Protein AF-A0A2R7T0J1-F1 (afdb_monomer_lite)

Structure (mmCIF, N/CA/C/O backbone):
data_AF-A0A2R7T0J1-F1
#
_entry.id   AF-A0A2R7T0J1-F1
#
loop_
_atom_site.group_PDB
_atom_site.id
_atom_site.type_symbol
_atom_site.label_atom_id
_atom_site.label_alt_id
_atom_site.label_comp_id
_atom_site.label_asym_id
_atom_site.label_entity_id
_atom_site.label_seq_id
_atom_site.pdbx_PDB_ins_code
_atom_site.Cartn_x
_atom_site.Cartn_y
_atom_site.Cartn_z
_atom_site.occupancy
_atom_site.B_iso_or_equiv
_atom_site.auth_seq_id
_atom_site.auth_comp_id
_atom_site.auth_asym_id
_atom_site.auth_atom_id
_atom_site.pdbx_PDB_model_num
ATOM 1 N N . ASP A 1 1 ? 5.917 23.700 -10.037 1.00 41.91 1 ASP A N 1
ATOM 2 C CA . ASP A 1 1 ? 5.251 24.302 -11.204 1.00 41.91 1 ASP A CA 1
ATOM 3 C C . ASP A 1 1 ? 4.513 23.196 -11.962 1.00 41.91 1 ASP A C 1
ATOM 5 O O . ASP A 1 1 ? 5.148 22.335 -12.558 1.00 41.91 1 ASP A O 1
ATOM 9 N N . SER A 1 2 ? 3.185 23.121 -11.829 1.00 48.19 2 SER A N 1
ATOM 10 C CA . SER A 1 2 ? 2.330 22.038 -12.366 1.00 48.19 2 SER A CA 1
ATOM 11 C C . SER A 1 2 ? 2.125 22.112 -13.886 1.00 48.19 2 SER A C 1
ATOM 13 O O . SER A 1 2 ? 1.519 21.227 -14.486 1.00 48.19 2 SER A O 1
ATOM 15 N N . ARG A 1 3 ? 2.680 23.145 -14.532 1.00 41.53 3 ARG A N 1
ATOM 16 C CA . ARG A 1 3 ? 2.575 23.419 -15.972 1.00 41.53 3 ARG A CA 1
ATOM 17 C C . ARG A 1 3 ? 3.203 22.358 -16.883 1.00 41.53 3 ARG A C 1
ATOM 19 O O . ARG A 1 3 ? 2.923 22.356 -18.080 1.00 41.53 3 ARG A O 1
ATOM 26 N N . ALA A 1 4 ? 4.015 21.450 -16.343 1.00 45.50 4 ALA A N 1
ATOM 27 C CA . ALA A 1 4 ? 4.614 20.351 -17.101 1.00 45.50 4 ALA A CA 1
ATOM 28 C C . ALA A 1 4 ? 3.790 19.049 -17.070 1.00 45.50 4 ALA A C 1
ATOM 30 O O . ALA A 1 4 ? 4.021 18.162 -17.893 1.00 45.50 4 ALA A O 1
ATOM 31 N N . GLN A 1 5 ? 2.817 18.913 -16.162 1.00 50.97 5 GLN A N 1
ATOM 32 C CA . GLN A 1 5 ? 2.069 17.667 -16.001 1.00 50.97 5 GLN A CA 1
ATOM 33 C C . GLN A 1 5 ? 0.814 17.684 -16.881 1.00 50.97 5 GLN A C 1
ATOM 35 O O . GLN A 1 5 ? -0.257 18.139 -16.487 1.00 50.97 5 GLN A O 1
ATOM 40 N N . ARG A 1 6 ? 0.954 17.210 -18.123 1.00 60.41 6 ARG A N 1
ATOM 41 C CA . ARG A 1 6 ? -0.164 17.077 -19.067 1.00 60.41 6 ARG A CA 1
ATOM 42 C C . ARG A 1 6 ? -0.947 15.802 -18.770 1.00 60.41 6 ARG A C 1
ATOM 44 O O . ARG A 1 6 ? -0.658 14.748 -19.327 1.00 60.41 6 ARG A O 1
ATOM 51 N N . VAL A 1 7 ? -1.941 15.898 -17.894 1.00 60.00 7 VAL A N 1
ATOM 52 C CA . VAL A 1 7 ? -2.928 14.828 -17.706 1.00 60.00 7 VAL A CA 1
ATOM 53 C C . VAL A 1 7 ? -3.998 14.973 -18.789 1.00 60.00 7 VAL A C 1
ATOM 55 O O . VAL A 1 7 ? -4.503 16.070 -19.027 1.00 60.00 7 VAL A O 1
ATOM 58 N N . SER A 1 8 ? -4.314 13.888 -19.497 1.00 64.31 8 SER A N 1
ATOM 59 C CA . SER A 1 8 ? -5.374 13.915 -20.508 1.00 64.31 8 SER A CA 1
ATOM 60 C C . SER A 1 8 ? -6.734 14.144 -19.834 1.00 64.31 8 SER A C 1
ATOM 62 O O . SER A 1 8 ? -7.020 13.465 -18.851 1.00 64.31 8 SER A O 1
ATOM 64 N N . PRO A 1 9 ? -7.607 15.026 -20.358 1.00 75.56 9 PRO A N 1
ATOM 65 C CA . PRO A 1 9 ? -8.954 15.229 -19.816 1.00 75.56 9 PRO A CA 1
ATOM 66 C C . PRO A 1 9 ? -9.911 14.067 -20.134 1.00 75.56 9 PRO A C 1
ATOM 68 O O . PRO A 1 9 ? -11.070 14.090 -19.731 1.00 75.56 9 PRO A O 1
ATOM 71 N N . ARG A 1 10 ? -9.463 13.067 -20.907 1.00 79.38 10 ARG A N 1
ATOM 72 C CA . ARG A 1 10 ? -10.266 11.897 -21.275 1.00 79.38 10 ARG A CA 1
ATOM 73 C C . ARG A 1 10 ? -10.015 10.750 -20.295 1.00 79.38 10 ARG A C 1
ATOM 75 O O . ARG A 1 10 ? -8.858 10.533 -19.929 1.00 79.38 10 ARG A O 1
ATOM 82 N N . PRO A 1 11 ? -11.052 9.970 -19.938 1.00 79.31 11 PRO A N 1
ATOM 83 C CA . PRO A 1 11 ? -10.858 8.768 -19.141 1.00 79.31 11 PRO A CA 1
ATOM 84 C C . PRO A 1 11 ? -9.888 7.803 -19.850 1.00 79.31 11 PRO A C 1
ATOM 86 O O . PRO A 1 11 ? -9.873 7.740 -21.087 1.00 79.31 11 PRO A O 1
ATOM 89 N N . PRO A 1 12 ? -9.066 7.051 -19.098 1.00 82.12 12 PRO A N 1
ATOM 90 C CA . PRO A 1 12 ? -8.101 6.128 -19.675 1.00 82.12 12 PRO A CA 1
ATOM 91 C C . PRO A 1 12 ? -8.812 5.019 -20.459 1.00 82.12 12 PRO A C 1
ATOM 93 O O . PRO A 1 12 ? -9.773 4.406 -19.987 1.00 82.12 12 PRO A O 1
ATOM 96 N N . SER A 1 13 ? -8.317 4.737 -21.665 1.00 88.69 13 SER A N 1
ATOM 97 C CA . SER A 1 13 ? -8.812 3.618 -22.467 1.00 88.69 13 SER A CA 1
ATOM 98 C C . SER A 1 13 ? -8.558 2.281 -21.761 1.00 88.69 13 SER A C 1
ATOM 100 O O . SER A 1 13 ? -7.712 2.176 -20.872 1.00 88.69 13 SER A O 1
ATOM 102 N N . GLU A 1 14 ? -9.265 1.226 -22.163 1.00 87.19 14 GLU A N 1
ATOM 103 C CA . GLU A 1 14 ? -9.025 -0.129 -21.648 1.00 87.19 14 GLU A CA 1
ATOM 104 C C . GLU A 1 14 ? -7.562 -0.558 -21.824 1.00 87.19 14 GLU A C 1
ATOM 106 O O . GLU A 1 14 ? -6.926 -0.991 -20.869 1.00 87.19 14 GLU A O 1
ATOM 111 N N . ARG A 1 15 ? -6.980 -0.320 -23.007 1.00 81.75 15 ARG A N 1
ATOM 112 C CA . ARG A 1 15 ? -5.562 -0.611 -23.268 1.00 81.75 15 ARG A CA 1
ATOM 113 C C . ARG A 1 15 ? -4.621 0.160 -22.343 1.00 81.75 15 ARG A C 1
ATOM 115 O O . ARG A 1 15 ? -3.625 -0.402 -21.904 1.00 81.75 15 ARG A O 1
ATOM 122 N N . ALA A 1 16 ? -4.934 1.419 -22.030 1.00 80.81 16 ALA A N 1
ATOM 123 C CA . ALA A 1 16 ? -4.140 2.205 -21.089 1.00 80.81 16 ALA A CA 1
ATOM 124 C C . ALA A 1 16 ? -4.229 1.642 -19.661 1.00 80.81 16 ALA A C 1
ATOM 126 O O . ALA A 1 16 ? -3.214 1.568 -18.977 1.00 80.81 16 ALA A O 1
ATOM 127 N N . ARG A 1 17 ? -5.415 1.187 -19.235 1.00 82.06 17 ARG A N 1
ATOM 128 C CA . ARG A 1 17 ? -5.605 0.529 -17.932 1.00 82.06 17 ARG A CA 1
ATOM 129 C C . ARG A 1 17 ? -4.861 -0.802 -17.846 1.00 82.06 17 ARG A C 1
ATOM 131 O O . ARG A 1 17 ? -4.182 -1.040 -16.856 1.00 82.06 17 ARG A O 1
ATOM 138 N N . VAL A 1 18 ? -4.921 -1.627 -18.893 1.00 76.62 18 VAL A N 1
ATOM 139 C CA . VAL A 1 18 ? -4.172 -2.894 -18.965 1.00 76.62 18 VAL A CA 1
ATOM 140 C C . VAL A 1 18 ? -2.665 -2.644 -18.932 1.00 76.62 18 VAL A C 1
ATOM 142 O O . VAL A 1 18 ? -1.959 -3.319 -18.191 1.00 76.62 18 VAL A O 1
ATOM 145 N N . ALA A 1 19 ? -2.166 -1.652 -19.674 1.00 77.38 19 ALA A N 1
ATOM 146 C CA . ALA A 1 19 ? -0.749 -1.292 -19.650 1.00 77.38 19 ALA A CA 1
ATOM 147 C C . ALA A 1 19 ? -0.302 -0.803 -18.261 1.00 77.38 19 ALA A C 1
ATOM 149 O O . ALA A 1 19 ? 0.723 -1.256 -17.759 1.00 77.38 19 ALA A O 1
ATOM 150 N N . ALA A 1 20 ? -1.094 0.062 -17.619 1.00 78.75 20 ALA A N 1
ATOM 151 C CA . ALA A 1 20 ? -0.815 0.535 -16.265 1.00 78.75 20 ALA A CA 1
ATOM 152 C C . ALA A 1 20 ? -0.824 -0.610 -15.239 1.00 78.75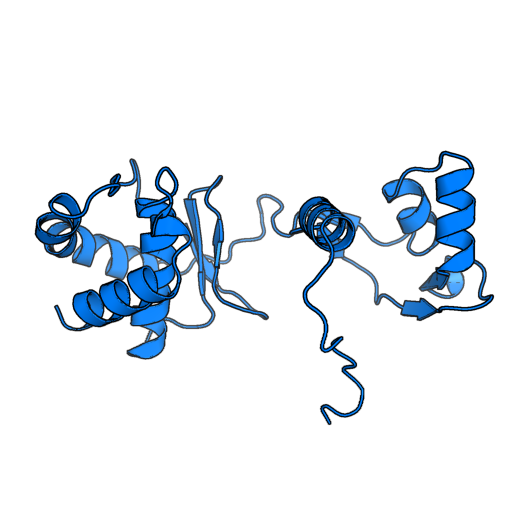 20 ALA A C 1
ATOM 154 O O . ALA A 1 20 ? 0.047 -0.654 -14.378 1.00 78.75 20 ALA A O 1
ATOM 155 N N . ALA A 1 21 ? -1.766 -1.553 -15.359 1.00 72.44 21 ALA A N 1
ATOM 156 C CA . ALA A 1 21 ? -1.830 -2.741 -14.512 1.00 72.44 21 ALA A CA 1
ATOM 157 C C . ALA A 1 21 ? -0.640 -3.689 -14.741 1.00 72.44 21 ALA A C 1
ATOM 159 O O . ALA A 1 21 ? -0.109 -4.241 -13.783 1.00 72.44 21 ALA A O 1
ATOM 160 N N . PHE A 1 22 ? -0.196 -3.855 -15.991 1.00 77.25 22 PHE A N 1
ATOM 161 C CA . PHE A 1 22 ? 0.943 -4.706 -16.347 1.00 77.25 22 PHE A CA 1
ATOM 162 C C . PHE A 1 22 ? 2.255 -4.221 -15.715 1.00 77.25 22 PHE A C 1
ATOM 164 O O . PHE A 1 22 ? 3.032 -5.033 -15.221 1.00 77.25 22 PHE A O 1
ATOM 171 N N . THR A 1 23 ? 2.485 -2.906 -15.690 1.00 75.94 23 THR A N 1
ATOM 172 C CA . THR A 1 23 ? 3.683 -2.302 -15.083 1.00 75.94 23 THR A CA 1
ATOM 173 C C . THR A 1 23 ? 3.471 -1.860 -13.634 1.00 75.94 23 THR A C 1
ATOM 175 O O . THR A 1 23 ? 4.324 -1.173 -13.067 1.00 75.94 23 THR A O 1
ATOM 178 N N . ALA A 1 24 ? 2.319 -2.176 -13.037 1.00 74.12 24 ALA A N 1
ATOM 179 C CA . ALA A 1 24 ? 2.001 -1.749 -11.684 1.00 74.12 24 ALA A CA 1
ATOM 180 C C . ALA A 1 24 ? 3.015 -2.336 -10.698 1.00 74.12 24 ALA A C 1
ATOM 182 O O . ALA A 1 24 ? 3.268 -3.541 -10.672 1.00 74.12 24 ALA A O 1
ATOM 183 N N . GLY A 1 25 ? 3.609 -1.464 -9.885 1.00 70.00 25 GLY A N 1
ATOM 184 C CA . GLY A 1 25 ? 4.600 -1.872 -8.898 1.00 70.00 25 GLY A CA 1
ATOM 185 C C . GLY A 1 25 ? 5.918 -2.346 -9.505 1.00 70.00 25 GLY A C 1
ATOM 186 O O . GLY A 1 25 ? 6.619 -3.101 -8.850 1.00 70.00 25 GLY A O 1
ATOM 187 N N . TRP A 1 26 ? 6.280 -1.952 -10.725 1.00 83.12 26 TRP A N 1
ATOM 188 C CA . TRP A 1 26 ? 7.641 -2.136 -11.235 1.00 83.12 26 TRP A CA 1
ATOM 189 C C . TRP A 1 26 ? 8.500 -0.918 -10.900 1.00 83.12 26 TRP A C 1
ATOM 191 O O . TRP A 1 26 ? 8.062 0.222 -11.049 1.00 83.12 26 TRP A O 1
ATOM 201 N N . VAL A 1 27 ? 9.734 -1.153 -10.458 1.00 80.88 27 VAL A N 1
ATOM 202 C CA . VAL A 1 27 ? 10.706 -0.109 -10.125 1.00 80.88 27 VAL A CA 1
ATOM 203 C C . VAL A 1 27 ? 12.031 -0.423 -10.781 1.00 80.88 27 VAL A C 1
ATOM 205 O O . VAL A 1 27 ? 12.597 -1.495 -10.585 1.00 80.88 27 VAL A O 1
ATOM 208 N N . LEU A 1 28 ? 12.561 0.556 -11.502 1.00 82.38 28 LEU A N 1
ATOM 209 C CA . LEU A 1 28 ? 13.927 0.515 -11.990 1.00 82.38 28 LEU A CA 1
ATOM 210 C C . LEU A 1 28 ? 14.841 1.201 -10.960 1.00 82.38 28 LEU A C 1
ATOM 212 O O . LEU A 1 28 ? 14.677 2.389 -10.685 1.00 82.38 28 LEU A O 1
ATOM 216 N N . ARG A 1 29 ? 15.759 0.449 -10.342 1.00 81.62 29 ARG A N 1
ATOM 217 C CA . ARG A 1 29 ? 16.662 0.925 -9.274 1.00 81.62 29 ARG A CA 1
ATOM 218 C C . ARG A 1 29 ? 18.098 1.060 -9.767 1.00 81.62 29 ARG A C 1
ATOM 220 O O . ARG A 1 29 ? 18.507 0.335 -10.664 1.00 81.62 29 ARG A O 1
ATOM 227 N N . GLY A 1 30 ? 18.879 1.923 -9.116 1.00 73.62 30 GLY A N 1
ATOM 228 C CA . GLY A 1 30 ? 20.336 2.000 -9.300 1.00 73.62 30 GLY A CA 1
ATOM 229 C C . GLY A 1 30 ? 20.817 2.976 -10.375 1.00 73.62 30 GLY A C 1
ATOM 230 O O . GLY A 1 30 ? 22.021 3.145 -10.534 1.00 73.62 30 GLY A O 1
ATOM 231 N N . THR A 1 31 ? 19.915 3.653 -11.093 1.00 77.31 31 THR A N 1
ATOM 232 C CA . THR A 1 31 ? 20.305 4.641 -12.106 1.00 77.31 31 THR A CA 1
ATOM 233 C C . THR A 1 31 ? 19.235 5.726 -12.289 1.00 77.31 31 THR A C 1
ATOM 235 O O . THR A 1 31 ? 18.043 5.419 -12.177 1.00 77.31 31 THR A O 1
ATOM 238 N N . PRO A 1 32 ? 19.607 6.992 -12.550 1.00 78.94 32 PRO A N 1
ATOM 239 C CA . PRO A 1 32 ? 18.648 8.015 -12.946 1.00 78.94 32 PRO A CA 1
ATOM 240 C C . PRO A 1 32 ? 18.059 7.691 -14.324 1.00 78.94 32 PRO A C 1
ATOM 242 O O . PRO A 1 32 ? 18.775 7.460 -15.294 1.00 78.94 32 PRO A O 1
ATOM 245 N N . VAL A 1 33 ? 16.730 7.700 -14.423 1.00 81.19 33 VAL A N 1
ATOM 246 C CA . VAL A 1 33 ? 16.032 7.370 -15.670 1.00 81.19 33 VAL A CA 1
ATOM 247 C C . VAL A 1 33 ? 15.763 8.614 -16.505 1.00 81.19 33 VAL A C 1
ATOM 249 O O . VAL A 1 33 ? 15.253 9.620 -16.009 1.00 81.19 33 VAL A O 1
ATOM 252 N N . ARG A 1 34 ? 16.061 8.539 -17.804 1.00 82.50 34 ARG A N 1
ATOM 253 C CA . ARG A 1 34 ? 15.702 9.569 -18.785 1.00 82.50 34 ARG A CA 1
ATOM 254 C C . ARG A 1 34 ? 14.941 8.928 -19.936 1.00 82.50 34 ARG A C 1
ATOM 256 O O . ARG A 1 34 ? 15.259 7.819 -20.354 1.00 82.50 34 ARG A O 1
ATOM 263 N N . TYR A 1 35 ? 13.950 9.637 -20.465 1.00 81.81 35 TYR A N 1
ATOM 264 C CA . TYR A 1 35 ? 13.163 9.191 -21.614 1.00 81.81 35 TYR A CA 1
ATOM 265 C C . TYR A 1 35 ? 13.110 10.282 -22.687 1.00 81.81 35 TYR A C 1
ATOM 267 O O . TYR A 1 35 ? 13.095 11.472 -22.368 1.00 81.81 35 TYR A O 1
ATOM 275 N N . ALA A 1 36 ? 13.069 9.878 -23.956 1.00 81.12 36 ALA A N 1
ATOM 276 C CA . ALA A 1 36 ? 12.909 10.778 -25.096 1.00 81.12 36 ALA A CA 1
ATOM 277 C C . ALA A 1 36 ? 11.907 10.214 -26.115 1.00 81.12 36 ALA A C 1
ATOM 279 O O . ALA A 1 36 ? 11.815 9.004 -26.326 1.00 81.12 36 ALA A O 1
ATOM 280 N N . LEU A 1 37 ? 11.135 11.109 -26.742 1.00 71.31 37 LEU A N 1
ATOM 281 C CA . LEU A 1 37 ? 10.136 10.753 -27.757 1.00 71.31 37 LEU A CA 1
ATOM 282 C C . LEU A 1 37 ? 10.769 10.432 -29.124 1.00 71.31 37 LEU A C 1
ATOM 284 O O . LEU A 1 37 ? 10.277 9.563 -29.837 1.00 71.31 37 LEU A O 1
ATOM 288 N N . GLU A 1 38 ? 11.826 11.154 -29.492 1.00 66.56 38 GLU A N 1
ATOM 289 C CA . GLU A 1 38 ? 12.516 11.102 -30.789 1.00 66.56 38 GLU A CA 1
ATOM 290 C C . GLU A 1 38 ? 13.982 10.678 -30.603 1.00 66.56 38 GLU A C 1
ATOM 292 O O . GLU A 1 38 ? 14.507 10.811 -29.497 1.00 66.56 38 GLU A O 1
ATOM 297 N N . ARG A 1 39 ? 14.609 10.220 -31.704 1.00 51.41 39 ARG A N 1
ATOM 298 C CA . ARG A 1 39 ? 15.974 9.670 -31.838 1.00 51.41 39 ARG A CA 1
ATOM 299 C C . ARG A 1 39 ? 16.986 10.217 -30.825 1.00 51.41 39 ARG A C 1
ATOM 301 O O . ARG A 1 39 ? 17.749 11.138 -31.099 1.00 51.41 39 ARG A O 1
ATOM 308 N N . GLY A 1 40 ? 17.039 9.570 -29.677 1.00 54.53 40 GLY A N 1
ATOM 309 C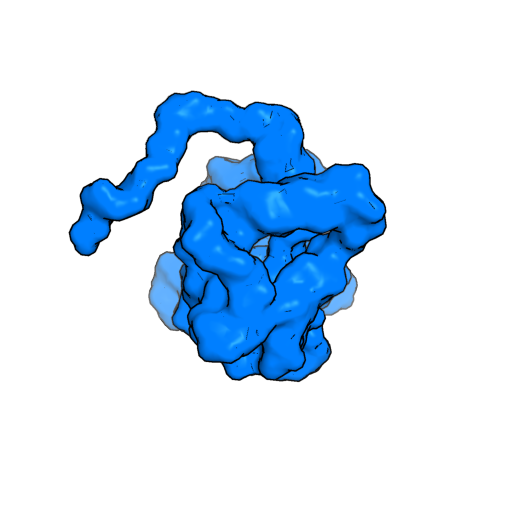 CA . GLY A 1 40 ? 18.294 9.152 -29.093 1.00 54.53 40 GLY A CA 1
ATOM 310 C C . GLY A 1 40 ? 18.190 7.644 -29.084 1.00 54.53 40 GLY A C 1
ATOM 311 O O . GLY A 1 40 ? 17.225 7.119 -28.529 1.00 54.53 40 GLY A O 1
ATOM 312 N N . GLU A 1 41 ? 19.110 6.957 -29.754 1.00 56.44 41 GLU A N 1
ATOM 313 C CA . GLU A 1 41 ? 19.243 5.506 -29.628 1.00 56.44 41 GLU A CA 1
ATOM 314 C C . GLU A 1 41 ? 19.123 5.133 -28.145 1.00 56.44 41 GLU A C 1
ATOM 316 O O . GLU A 1 41 ? 19.543 5.920 -27.289 1.00 56.44 41 GLU A O 1
ATOM 321 N N . ALA A 1 42 ? 18.525 3.978 -27.828 1.00 57.28 42 ALA A N 1
ATOM 322 C CA . ALA A 1 42 ? 18.630 3.436 -26.480 1.00 57.28 42 ALA A CA 1
ATOM 323 C C . ALA A 1 42 ? 20.126 3.295 -26.179 1.00 57.28 42 ALA A C 1
ATOM 325 O O . ALA A 1 42 ? 20.786 2.370 -26.645 1.00 57.28 42 ALA A O 1
ATOM 326 N N . ASN A 1 43 ? 20.669 4.301 -25.508 1.00 62.69 43 ASN A N 1
ATOM 327 C CA . ASN A 1 43 ? 22.092 4.490 -25.365 1.00 62.69 43 ASN A CA 1
ATOM 328 C C . ASN A 1 43 ? 22.388 4.252 -23.895 1.00 62.69 43 ASN A C 1
ATOM 330 O O . ASN A 1 43 ? 22.076 5.083 -23.038 1.00 62.69 43 ASN A O 1
ATOM 334 N N . ALA A 1 44 ? 22.986 3.093 -23.645 1.00 60.91 44 ALA A N 1
ATOM 335 C CA . ALA A 1 44 ? 23.501 2.685 -22.352 1.00 60.91 44 ALA A CA 1
ATOM 336 C C . ALA A 1 44 ? 24.388 3.764 -21.703 1.00 60.91 44 ALA A C 1
ATOM 338 O O . ALA A 1 44 ? 24.299 3.980 -20.496 1.00 60.91 44 ALA A O 1
ATOM 339 N N . GLU A 1 45 ? 25.203 4.476 -22.488 1.00 66.94 45 GLU A N 1
ATOM 340 C CA . GLU A 1 45 ? 26.072 5.561 -22.017 1.00 66.94 45 GLU A CA 1
ATOM 341 C C . GLU A 1 45 ? 25.277 6.822 -21.653 1.00 66.94 45 GLU A C 1
ATOM 343 O O . GLU A 1 45 ? 25.605 7.511 -20.690 1.00 66.94 45 GLU A O 1
ATOM 348 N N . ALA A 1 46 ? 24.198 7.116 -22.386 1.00 69.81 46 ALA A N 1
ATOM 349 C CA . ALA A 1 46 ? 23.351 8.285 -22.137 1.00 69.81 46 ALA A CA 1
ATOM 350 C C . ALA A 1 46 ? 22.247 8.044 -21.090 1.00 69.81 46 ALA A C 1
ATOM 352 O O . ALA A 1 46 ? 21.524 8.996 -20.756 1.00 69.81 46 ALA A O 1
ATOM 353 N N . GLN A 1 47 ? 22.101 6.797 -20.616 1.00 76.38 47 GLN A N 1
ATOM 354 C CA . GLN A 1 47 ? 21.033 6.328 -19.724 1.00 76.38 47 GLN A CA 1
ATOM 355 C C . GLN A 1 47 ? 19.665 6.836 -20.198 1.00 76.38 47 GLN A C 1
ATOM 357 O O . GLN A 1 47 ? 18.948 7.540 -19.482 1.00 76.38 47 GLN A O 1
ATOM 362 N N . LEU A 1 48 ? 19.352 6.569 -21.469 1.00 82.88 48 LEU A N 1
ATOM 363 C CA . LEU A 1 48 ? 18.205 7.145 -22.164 1.00 82.88 48 LEU A CA 1
ATOM 364 C C . LEU A 1 48 ? 17.350 6.057 -22.814 1.00 82.88 48 LEU A C 1
ATOM 366 O O . LEU A 1 48 ? 17.835 5.281 -23.634 1.00 82.88 48 LEU A O 1
ATOM 370 N N . LEU A 1 49 ? 16.054 6.059 -22.499 1.00 87.19 49 LEU A N 1
ATOM 371 C CA . LEU A 1 49 ? 15.054 5.223 -23.155 1.00 87.19 49 LEU A CA 1
ATOM 372 C C . LEU A 1 49 ? 14.374 5.991 -24.302 1.00 87.19 49 LEU A C 1
ATOM 374 O O . LEU A 1 49 ? 13.588 6.913 -24.062 1.00 87.19 49 LEU A O 1
ATOM 378 N N . GLY A 1 50 ? 14.656 5.599 -25.545 1.00 87.62 50 GLY A N 1
ATOM 379 C CA . GLY A 1 50 ? 13.985 6.117 -26.743 1.00 87.62 50 GLY A CA 1
ATOM 380 C C . GLY A 1 50 ? 12.646 5.419 -26.997 1.00 87.62 50 GLY A C 1
ATOM 381 O O . GLY A 1 50 ? 12.586 4.190 -27.097 1.00 87.62 50 GLY A O 1
ATOM 382 N N . TRP A 1 51 ? 11.546 6.174 -27.087 1.00 84.56 51 TRP A N 1
ATOM 383 C CA . TRP A 1 51 ? 10.200 5.605 -27.255 1.00 84.56 51 TRP A CA 1
ATOM 384 C C . TRP A 1 51 ? 10.017 4.878 -28.595 1.00 84.56 51 TRP A C 1
ATOM 386 O O . TRP A 1 51 ? 9.517 3.752 -28.622 1.00 84.56 51 TRP A O 1
ATOM 396 N N . ARG A 1 52 ? 10.409 5.496 -29.718 1.00 86.81 52 ARG A N 1
ATOM 397 C CA . ARG A 1 52 ? 10.193 4.922 -31.063 1.00 86.81 52 ARG A CA 1
ATOM 398 C C . ARG A 1 52 ? 11.009 3.644 -31.256 1.00 86.81 52 ARG A C 1
ATOM 400 O O . ARG A 1 52 ? 10.496 2.675 -31.814 1.00 86.81 52 ARG A O 1
ATOM 407 N N . GLU A 1 53 ? 12.231 3.630 -30.743 1.00 84.69 53 GLU A N 1
ATOM 408 C CA . GLU A 1 53 ? 13.145 2.493 -30.736 1.00 84.69 53 GLU A CA 1
ATOM 409 C C . GLU A 1 53 ? 12.583 1.355 -29.881 1.00 84.69 53 GLU A C 1
ATOM 411 O O . GLU A 1 53 ? 12.521 0.219 -30.340 1.00 84.69 53 GLU A O 1
ATOM 416 N N . SER A 1 54 ? 12.077 1.668 -28.686 1.00 87.75 54 SER A N 1
ATOM 417 C CA . SER A 1 54 ? 11.451 0.693 -27.783 1.00 87.75 54 SER A CA 1
ATOM 418 C C . SER A 1 54 ? 10.215 0.036 -28.417 1.00 87.75 54 SER A C 1
ATOM 420 O O . SER A 1 54 ? 10.021 -1.177 -28.318 1.00 87.75 54 SER A O 1
ATOM 422 N N . VAL A 1 55 ? 9.396 0.812 -29.141 1.00 89.06 55 VAL A N 1
ATOM 423 C CA . VAL A 1 55 ? 8.258 0.286 -29.916 1.00 89.06 55 VAL A CA 1
ATOM 424 C C . VAL A 1 55 ? 8.732 -0.596 -31.076 1.00 89.06 55 VAL A C 1
ATOM 426 O O . VAL A 1 55 ? 8.133 -1.643 -31.324 1.00 89.06 55 VAL A O 1
ATOM 429 N N . ALA A 1 56 ? 9.790 -0.205 -31.791 1.00 89.44 56 ALA A N 1
ATOM 430 C CA . ALA A 1 56 ? 10.356 -1.005 -32.878 1.00 89.44 56 ALA A CA 1
ATOM 431 C C . ALA A 1 56 ? 10.943 -2.335 -32.368 1.00 89.44 56 ALA A C 1
ATOM 433 O O . ALA A 1 56 ? 10.635 -3.387 -32.923 1.00 89.44 56 ALA A O 1
ATOM 434 N N . ALA A 1 57 ? 11.704 -2.297 -31.274 1.00 87.81 57 ALA A N 1
ATOM 435 C CA . ALA A 1 57 ? 12.255 -3.459 -30.585 1.00 87.81 57 ALA A CA 1
ATOM 436 C C . ALA A 1 57 ? 11.159 -4.429 -30.121 1.00 87.81 57 ALA A C 1
ATOM 438 O O . ALA A 1 57 ? 11.236 -5.631 -30.379 1.00 87.81 57 ALA A O 1
ATOM 439 N N . SER A 1 58 ? 10.091 -3.906 -29.511 1.00 89.12 58 SER A N 1
ATOM 440 C CA . SER A 1 58 ? 8.944 -4.717 -29.093 1.00 89.12 58 SER A CA 1
ATOM 441 C C . SER A 1 58 ? 8.219 -5.355 -30.284 1.00 89.12 58 SER A C 1
ATOM 443 O O . SER A 1 58 ? 7.889 -6.539 -30.239 1.00 89.12 58 SER A O 1
ATOM 445 N N . ARG A 1 59 ? 8.043 -4.626 -31.398 1.00 91.81 59 ARG A N 1
ATOM 446 C CA . ARG A 1 59 ? 7.492 -5.184 -32.650 1.00 91.81 59 ARG A CA 1
ATOM 447 C C . ARG A 1 59 ? 8.382 -6.260 -33.271 1.00 91.81 59 ARG A C 1
ATOM 449 O O . ARG A 1 59 ? 7.863 -7.154 -33.929 1.00 91.81 59 ARG A O 1
ATOM 456 N N . ALA A 1 60 ? 9.692 -6.182 -33.052 1.00 92.75 60 ALA A N 1
ATOM 457 C CA . ALA A 1 60 ? 10.655 -7.210 -33.437 1.00 92.75 60 ALA A CA 1
ATOM 458 C C . ALA A 1 60 ? 10.708 -8.397 -32.449 1.00 92.75 60 ALA A C 1
ATOM 460 O O . ALA A 1 60 ? 11.510 -9.308 -32.636 1.00 92.75 60 ALA A O 1
ATOM 461 N N . GLY A 1 61 ? 9.863 -8.407 -31.410 1.00 91.50 61 GLY A N 1
ATOM 462 C CA . GLY A 1 61 ? 9.732 -9.509 -30.454 1.00 91.50 61 GLY A CA 1
ATOM 463 C C . GLY A 1 61 ? 10.571 -9.372 -29.182 1.00 91.50 61 GLY A C 1
ATOM 464 O O . GLY A 1 61 ? 10.597 -10.302 -28.378 1.00 91.50 61 GLY A O 1
ATOM 465 N N . GLN A 1 62 ? 11.249 -8.242 -28.958 1.00 90.25 62 GLN A N 1
ATOM 466 C CA . GLN A 1 62 ? 11.979 -8.032 -27.708 1.00 90.25 62 GLN A CA 1
ATOM 467 C C . GLN A 1 62 ? 11.018 -7.780 -26.538 1.00 90.25 62 GLN A C 1
ATOM 469 O O . GLN A 1 62 ? 10.096 -6.967 -26.623 1.00 90.25 62 GLN A O 1
ATOM 474 N N . GLY A 1 63 ? 11.262 -8.470 -25.422 1.00 86.44 63 GLY A N 1
ATOM 475 C CA . GLY A 1 63 ? 10.554 -8.239 -24.165 1.00 86.44 63 GLY A CA 1
ATOM 476 C C . GLY A 1 63 ? 10.972 -6.932 -23.484 1.00 86.44 63 GLY A C 1
ATOM 477 O O . GLY A 1 63 ? 12.073 -6.422 -23.703 1.00 86.44 63 GLY A O 1
ATOM 478 N N . VAL A 1 64 ? 10.105 -6.414 -22.611 1.00 85.38 64 VAL A N 1
ATOM 479 C CA . VAL A 1 64 ? 10.308 -5.154 -21.870 1.00 85.38 64 VAL A CA 1
ATOM 480 C C . VAL A 1 64 ? 11.617 -5.131 -21.070 1.00 85.38 64 VAL A C 1
ATOM 482 O O . VAL A 1 64 ? 12.323 -4.126 -21.090 1.00 85.38 64 VAL A O 1
ATOM 485 N N . ASP A 1 65 ? 12.014 -6.250 -20.462 1.00 84.56 65 ASP A N 1
ATOM 486 C CA . ASP A 1 65 ? 13.254 -6.340 -19.680 1.00 84.56 65 ASP A CA 1
ATOM 487 C C . ASP A 1 65 ? 14.506 -6.168 -20.546 1.00 84.56 65 ASP A C 1
ATOM 489 O O . ASP A 1 65 ? 15.495 -5.583 -20.111 1.00 84.56 65 ASP A O 1
ATOM 493 N N . ALA A 1 66 ? 14.478 -6.684 -21.780 1.00 86.75 66 ALA A N 1
ATOM 494 C CA . ALA A 1 66 ? 15.593 -6.563 -22.715 1.00 86.75 66 ALA A CA 1
ATOM 495 C C . ALA A 1 66 ? 15.756 -5.112 -23.182 1.00 86.75 66 ALA A C 1
ATOM 497 O O . ALA A 1 66 ? 16.873 -4.594 -23.199 1.00 86.75 66 ALA A O 1
ATOM 498 N N . VAL A 1 67 ? 14.635 -4.448 -23.474 1.00 88.75 67 VAL A N 1
ATOM 499 C CA . VAL A 1 67 ? 14.597 -3.029 -23.851 1.00 88.75 67 VAL A CA 1
ATOM 500 C C . VAL A 1 67 ? 15.114 -2.147 -22.708 1.00 88.75 67 VAL A C 1
ATOM 502 O O . VAL A 1 67 ? 15.969 -1.289 -22.924 1.00 88.75 67 VAL A O 1
ATOM 505 N N . LEU A 1 68 ? 14.662 -2.390 -21.472 1.00 88.56 68 LEU A N 1
ATOM 506 C CA . LEU A 1 68 ? 15.124 -1.638 -20.302 1.00 88.56 68 LEU A CA 1
ATOM 507 C C . LEU A 1 68 ? 16.612 -1.870 -20.014 1.00 88.56 68 LEU A C 1
ATOM 509 O O . LEU A 1 68 ? 17.320 -0.916 -19.705 1.00 88.56 68 LEU A O 1
ATOM 513 N N . ARG A 1 69 ? 17.110 -3.103 -20.163 1.00 86.50 69 ARG A N 1
ATOM 514 C CA . ARG A 1 69 ? 18.527 -3.430 -19.934 1.00 86.50 69 ARG A CA 1
ATOM 515 C C . ARG A 1 69 ? 19.462 -2.795 -20.966 1.00 86.50 69 ARG A C 1
ATOM 517 O O . ARG A 1 69 ? 20.593 -2.476 -20.622 1.00 86.50 69 ARG A O 1
ATOM 524 N N . GLN A 1 70 ? 19.004 -2.586 -22.202 1.00 85.19 70 GLN A N 1
ATOM 525 C CA . GLN A 1 70 ? 19.775 -1.846 -23.208 1.00 85.19 70 GLN A CA 1
ATOM 526 C C . GLN A 1 70 ? 19.912 -0.362 -22.855 1.00 85.19 70 GLN A C 1
ATOM 528 O O . GLN A 1 70 ? 21.001 0.193 -22.967 1.00 85.19 70 GLN A O 1
ATOM 533 N N . ALA A 1 71 ? 18.830 0.276 -22.403 1.00 87.25 71 ALA A N 1
ATOM 534 C CA . ALA A 1 71 ? 18.853 1.688 -22.021 1.00 87.25 71 ALA A CA 1
ATOM 535 C C . ALA A 1 71 ? 19.547 1.933 -20.668 1.00 87.25 71 ALA A C 1
ATOM 537 O O . ALA A 1 71 ? 20.154 2.983 -20.462 1.00 87.25 71 ALA A O 1
ATOM 538 N N . PHE A 1 72 ? 19.458 0.970 -19.748 1.00 88.25 72 PHE A N 1
ATOM 539 C CA . PHE A 1 72 ? 19.873 1.108 -18.353 1.00 88.25 72 PHE A CA 1
ATOM 540 C C . PHE A 1 72 ? 20.606 -0.152 -17.853 1.00 88.25 72 PHE A C 1
ATOM 542 O O . PHE A 1 72 ? 20.093 -0.868 -16.990 1.00 88.25 72 PHE A O 1
ATOM 549 N N . PRO A 1 73 ? 21.814 -0.461 -18.357 1.00 85.44 73 PRO A N 1
ATOM 550 C CA . PRO A 1 73 ? 22.498 -1.723 -18.048 1.00 85.44 73 PRO A CA 1
ATOM 551 C C . PRO A 1 73 ? 22.906 -1.867 -16.576 1.00 85.44 73 PRO A C 1
ATOM 553 O O . PRO A 1 73 ? 23.005 -2.984 -16.078 1.00 85.44 73 PRO A O 1
ATOM 556 N N . ALA A 1 74 ? 23.127 -0.749 -15.876 1.00 83.69 74 ALA A N 1
ATOM 557 C CA . ALA A 1 74 ? 23.447 -0.727 -14.448 1.00 83.69 74 ALA A CA 1
ATOM 558 C C . ALA A 1 74 ? 22.204 -0.785 -13.542 1.00 83.69 74 ALA A C 1
ATOM 560 O O . ALA A 1 74 ? 22.338 -0.776 -12.319 1.00 83.69 74 ALA A O 1
ATOM 561 N N . ALA A 1 75 ? 21.001 -0.793 -14.121 1.00 84.19 75 ALA A N 1
ATOM 562 C CA . ALA A 1 75 ? 19.773 -0.746 -13.356 1.00 84.19 75 ALA A CA 1
ATOM 563 C C . ALA A 1 75 ? 19.175 -2.133 -13.126 1.00 84.19 75 ALA A C 1
ATOM 565 O O . ALA A 1 75 ? 19.217 -3.013 -13.987 1.00 84.19 75 ALA A O 1
ATOM 566 N N . THR A 1 76 ? 18.539 -2.295 -11.972 1.00 81.56 76 THR A N 1
ATOM 567 C CA . THR A 1 76 ? 17.798 -3.509 -11.635 1.00 81.56 76 THR A CA 1
ATOM 568 C C . THR A 1 76 ? 16.313 -3.228 -11.770 1.00 81.56 76 THR A C 1
ATOM 570 O O . THR A 1 76 ? 15.792 -2.334 -11.100 1.00 81.56 76 THR A O 1
ATOM 573 N N . LEU A 1 77 ? 15.623 -3.997 -12.615 1.00 78.88 77 LEU A N 1
ATOM 574 C CA . LEU A 1 77 ? 14.167 -4.034 -12.606 1.00 78.88 77 LEU A CA 1
ATOM 575 C C . LEU A 1 77 ? 13.726 -4.915 -11.440 1.00 78.88 77 LEU A C 1
ATOM 577 O O . LEU A 1 77 ? 13.928 -6.128 -11.446 1.00 78.88 77 LEU A O 1
ATOM 581 N N . ALA A 1 78 ? 13.163 -4.284 -10.425 1.00 72.06 78 ALA A N 1
ATOM 582 C CA . ALA A 1 78 ? 12.595 -4.945 -9.270 1.00 72.06 78 ALA A CA 1
ATOM 583 C C . ALA A 1 78 ? 11.083 -4.725 -9.262 1.00 72.06 78 ALA A C 1
ATOM 585 O O . ALA A 1 78 ? 10.570 -3.744 -9.804 1.00 72.06 78 ALA A O 1
ATOM 586 N N . GLY A 1 79 ? 10.360 -5.598 -8.568 1.00 63.19 79 GLY A N 1
ATOM 587 C CA . GLY A 1 79 ? 9.096 -5.155 -8.004 1.00 63.19 79 GLY A CA 1
ATOM 588 C C . GLY A 1 79 ? 9.369 -3.996 -7.039 1.00 63.19 79 GLY A C 1
ATOM 589 O O . GLY A 1 79 ? 10.426 -3.930 -6.411 1.00 63.19 79 GLY A O 1
ATOM 590 N N . TRP A 1 80 ? 8.395 -3.117 -6.854 1.00 54.06 80 TRP A N 1
ATOM 591 C CA . TRP A 1 80 ? 8.341 -2.096 -5.807 1.00 54.06 80 TRP A CA 1
ATOM 592 C C . TRP A 1 80 ? 8.621 -2.694 -4.417 1.00 54.06 80 TRP A C 1
ATOM 594 O O . TRP A 1 80 ? 8.968 -1.972 -3.494 1.00 54.06 80 TRP A O 1
ATOM 604 N N . GLN A 1 81 ? 8.546 -4.022 -4.292 1.00 53.91 81 GLN A N 1
ATOM 605 C CA . GLN A 1 81 ? 8.824 -4.773 -3.087 1.00 53.91 81 GLN A CA 1
ATOM 606 C C . GLN A 1 81 ? 9.582 -6.094 -3.373 1.00 53.91 81 GLN A C 1
ATOM 608 O O . GLN A 1 81 ? 8.970 -7.153 -3.568 1.00 53.91 81 GLN A O 1
ATOM 613 N N . SER A 1 82 ? 10.910 -6.045 -3.366 1.00 48.50 82 SER A N 1
ATOM 614 C CA . SER A 1 82 ? 11.765 -7.186 -3.001 1.00 48.50 82 SER A CA 1
ATOM 615 C C . SER A 1 82 ? 11.782 -7.352 -1.468 1.00 48.50 82 SER A C 1
ATOM 617 O O . SER A 1 82 ? 11.478 -6.404 -0.746 1.00 48.50 82 SER A O 1
ATOM 619 N N . ASP A 1 83 ? 12.085 -8.544 -0.943 1.00 49.69 83 ASP A N 1
ATOM 620 C CA . ASP A 1 83 ? 11.852 -8.925 0.469 1.00 49.69 83 ASP A CA 1
ATOM 621 C C . ASP A 1 83 ? 12.580 -8.084 1.548 1.00 49.69 83 ASP A C 1
ATOM 623 O O . ASP A 1 83 ? 12.316 -8.265 2.734 1.00 49.69 83 ASP A O 1
ATOM 627 N N . GLY A 1 84 ? 13.431 -7.123 1.167 1.00 53.00 84 GLY A N 1
ATOM 628 C CA . GLY A 1 84 ? 14.107 -6.184 2.075 1.00 53.00 84 GLY A CA 1
ATOM 629 C C . GLY A 1 84 ? 13.488 -4.782 2.190 1.00 53.00 84 GLY A C 1
ATOM 630 O O . GLY A 1 84 ? 14.067 -3.937 2.863 1.00 53.00 84 GLY A O 1
ATOM 631 N N . ASP A 1 85 ? 12.358 -4.494 1.536 1.00 67.31 85 ASP A N 1
ATOM 632 C CA . ASP A 1 85 ? 11.917 -3.101 1.334 1.00 67.31 85 ASP A CA 1
ATOM 633 C C . ASP A 1 85 ? 11.074 -2.490 2.468 1.00 67.31 85 ASP A C 1
ATOM 635 O O . ASP A 1 85 ? 10.869 -1.281 2.487 1.00 67.31 85 ASP A O 1
ATOM 639 N N . CYS A 1 86 ? 10.578 -3.278 3.421 1.00 79.50 86 CYS A N 1
ATOM 640 C CA . CYS A 1 86 ? 9.743 -2.745 4.498 1.00 79.50 86 CYS A CA 1
ATOM 641 C C . CYS A 1 86 ? 10.593 -2.269 5.681 1.00 79.50 86 CYS A C 1
ATOM 643 O O . CYS A 1 86 ? 11.048 -3.089 6.477 1.00 79.50 86 CYS A O 1
ATOM 645 N N . GLU A 1 87 ? 10.742 -0.955 5.847 1.00 88.00 87 GLU A N 1
ATOM 646 C CA . GLU A 1 87 ? 11.158 -0.378 7.129 1.00 88.00 87 GLU A CA 1
ATOM 647 C C . GLU A 1 87 ? 9.956 -0.417 8.093 1.00 88.00 87 GLU A C 1
ATOM 649 O O . GLU A 1 87 ? 8.966 0.282 7.855 1.00 88.00 87 GLU A O 1
ATOM 654 N N . PRO A 1 88 ? 9.969 -1.266 9.138 1.00 91.12 88 PRO A N 1
ATOM 655 C CA . PRO A 1 88 ? 8.778 -1.527 9.935 1.00 91.12 88 PRO A CA 1
ATOM 656 C C . PRO A 1 88 ? 8.419 -0.348 10.845 1.00 91.12 88 PRO A C 1
ATOM 658 O O . PRO A 1 88 ? 9.279 0.267 11.472 1.00 91.12 88 PRO A O 1
ATOM 661 N N . LEU A 1 89 ? 7.117 -0.108 11.001 1.00 94.81 89 LEU A N 1
ATOM 662 C CA . LEU A 1 89 ? 6.539 0.834 11.961 1.00 94.81 89 LEU A CA 1
ATOM 663 C C . LEU A 1 89 ? 5.859 0.063 13.110 1.00 94.81 89 LEU A C 1
ATOM 665 O O . LEU A 1 89 ? 4.631 -0.064 13.129 1.00 94.81 89 LEU A O 1
ATOM 669 N N . PRO A 1 90 ? 6.622 -0.473 14.085 1.00 92.94 90 PRO A N 1
ATOM 670 C CA . PRO A 1 90 ? 6.089 -1.387 15.099 1.00 92.94 90 PRO A CA 1
ATOM 671 C C . PRO A 1 90 ? 5.027 -0.744 15.995 1.00 92.94 90 PRO A C 1
ATOM 673 O O . PRO A 1 90 ? 4.041 -1.393 16.328 1.00 92.94 90 PRO A O 1
ATOM 676 N N . LEU A 1 91 ? 5.173 0.540 16.337 1.00 95.81 91 LEU A N 1
ATOM 677 C CA . LEU A 1 91 ? 4.180 1.249 17.151 1.00 95.81 91 LEU A CA 1
ATOM 678 C C . LEU A 1 91 ? 2.850 1.448 16.409 1.00 95.81 91 LEU A C 1
ATOM 680 O O . LEU A 1 91 ? 1.795 1.353 17.026 1.00 95.81 91 LEU A O 1
ATOM 684 N N . ALA A 1 92 ? 2.887 1.658 15.089 1.00 96.25 92 ALA A N 1
ATOM 685 C CA . ALA A 1 92 ? 1.679 1.736 14.269 1.00 96.25 92 ALA A CA 1
ATOM 686 C C . ALA A 1 92 ? 0.979 0.370 14.186 1.00 96.25 92 ALA A C 1
ATOM 688 O O . ALA A 1 92 ? -0.239 0.285 14.332 1.00 96.25 92 ALA A O 1
ATOM 689 N N . ALA A 1 93 ? 1.757 -0.704 14.002 1.00 95.75 93 ALA A N 1
ATOM 690 C CA . ALA A 1 93 ? 1.246 -2.073 13.982 1.00 95.75 93 ALA A CA 1
ATOM 691 C C . ALA A 1 93 ? 0.616 -2.472 15.326 1.00 95.75 93 ALA A C 1
ATOM 693 O O . ALA A 1 93 ? -0.472 -3.052 15.361 1.00 95.75 93 ALA A O 1
ATOM 694 N N . GLN A 1 94 ? 1.269 -2.119 16.435 1.00 95.69 94 GLN A N 1
ATOM 695 C CA . GLN A 1 94 ? 0.745 -2.352 17.777 1.00 95.69 94 GLN A CA 1
ATOM 696 C C . GLN A 1 94 ? -0.533 -1.547 18.018 1.00 95.69 94 GLN A C 1
ATOM 698 O O . GLN A 1 94 ? -1.544 -2.119 18.411 1.00 95.69 94 GLN A O 1
ATOM 703 N N . TRP A 1 95 ? -0.530 -0.255 17.680 1.00 95.44 95 TRP A N 1
ATOM 704 C CA . TRP A 1 95 ? -1.715 0.593 17.794 1.00 95.44 95 TRP A CA 1
ATOM 705 C C . TRP A 1 95 ? -2.906 0.044 16.999 1.00 95.44 95 TRP A C 1
ATOM 707 O O . TRP A 1 95 ? -4.026 0.033 17.509 1.00 95.44 95 TRP A O 1
ATOM 717 N N . LEU A 1 96 ? -2.673 -0.441 15.773 1.00 95.69 96 LEU A N 1
ATOM 718 C CA . LEU A 1 96 ? -3.703 -1.101 14.971 1.00 95.69 96 LEU A CA 1
ATOM 719 C C . LEU A 1 96 ? -4.237 -2.336 15.707 1.00 95.69 96 LEU A C 1
ATOM 721 O O . LEU A 1 96 ? -5.442 -2.448 15.921 1.00 95.69 96 LEU A O 1
ATOM 725 N N . THR A 1 97 ? -3.339 -3.222 16.139 1.00 95.31 97 THR A N 1
ATOM 726 C CA . THR A 1 97 ? -3.680 -4.477 16.830 1.00 95.31 97 THR A CA 1
ATOM 727 C C . THR A 1 97 ? -4.513 -4.229 18.089 1.00 95.31 97 THR A C 1
ATOM 729 O O . THR A 1 97 ? -5.525 -4.896 18.290 1.00 95.31 97 THR A O 1
ATOM 732 N N . ASP A 1 98 ? -4.161 -3.221 18.887 1.00 95.38 98 ASP A N 1
ATOM 733 C CA . ASP A 1 98 ? -4.888 -2.859 20.109 1.00 95.38 98 ASP A CA 1
ATOM 734 C C . ASP A 1 98 ? -6.317 -2.360 19.821 1.00 95.38 98 ASP A C 1
ATOM 736 O O . ASP A 1 98 ? -7.223 -2.496 20.649 1.00 95.38 98 ASP A O 1
ATOM 740 N N . ARG A 1 99 ? -6.548 -1.778 18.636 1.00 94.12 99 ARG A N 1
ATOM 741 C CA . ARG A 1 99 ? -7.854 -1.246 18.215 1.00 94.12 99 ARG A CA 1
ATOM 742 C C . ARG A 1 99 ? -8.758 -2.296 17.575 1.00 94.12 99 ARG A C 1
ATOM 744 O O . ARG A 1 99 ? -9.983 -2.201 17.728 1.00 94.12 99 ARG A O 1
ATOM 751 N N . LEU A 1 100 ? -8.184 -3.305 16.912 1.00 94.06 100 LEU A N 1
ATOM 752 C CA . LEU A 1 100 ? -8.927 -4.327 16.165 1.00 94.06 100 LEU A CA 1
ATOM 753 C C . LEU A 1 100 ? -10.073 -4.974 16.962 1.00 94.06 100 LEU A C 1
ATOM 755 O O . LEU A 1 100 ? -11.189 -4.971 16.441 1.00 94.06 100 LEU A O 1
ATOM 759 N N . PRO A 1 101 ? -9.909 -5.426 18.226 1.00 93.00 101 PRO A N 1
ATOM 760 C CA . PRO A 1 101 ? -11.001 -6.070 18.963 1.00 93.00 101 PRO A CA 1
ATOM 761 C C . PRO A 1 101 ? -12.248 -5.188 19.108 1.00 93.00 101 PRO A C 1
ATOM 763 O O . PRO A 1 101 ? -13.386 -5.670 19.108 1.00 93.00 101 PRO A O 1
ATOM 766 N N . ARG A 1 102 ? -12.059 -3.867 19.227 1.00 92.06 102 ARG A N 1
ATOM 767 C CA . ARG A 1 102 ? -13.175 -2.924 19.328 1.00 92.06 102 ARG A CA 1
ATOM 768 C C . ARG A 1 102 ? -13.865 -2.740 17.982 1.00 92.06 102 ARG A C 1
ATOM 770 O O . ARG A 1 102 ? -15.098 -2.733 17.952 1.00 92.06 102 ARG A O 1
ATOM 777 N N . TRP A 1 103 ? -13.090 -2.589 16.912 1.00 95.06 103 TRP A N 1
ATOM 778 C CA . TRP A 1 103 ? -13.606 -2.401 15.558 1.00 95.06 103 TRP A CA 1
ATOM 779 C C . TRP A 1 103 ? -14.277 -3.660 15.015 1.00 95.06 103 TRP A C 1
ATOM 781 O O . TRP A 1 103 ? -15.338 -3.551 14.410 1.00 95.06 103 TRP A O 1
ATOM 791 N N . GLU A 1 104 ? -13.750 -4.848 15.311 1.00 92.88 104 GLU A N 1
ATOM 792 C CA . GLU A 1 104 ? -14.303 -6.135 14.876 1.00 92.88 104 GLU A CA 1
ATOM 793 C C . GLU A 1 104 ? -15.783 -6.291 15.223 1.00 92.88 104 GLU A C 1
ATOM 795 O O . GLU A 1 104 ? -16.573 -6.735 14.394 1.00 92.88 104 GLU A O 1
ATOM 800 N N . ARG A 1 105 ? -16.204 -5.875 16.424 1.00 90.75 105 ARG A N 1
ATOM 801 C CA . ARG A 1 105 ? -17.620 -5.955 16.832 1.00 90.75 105 ARG A CA 1
ATOM 802 C C . ARG 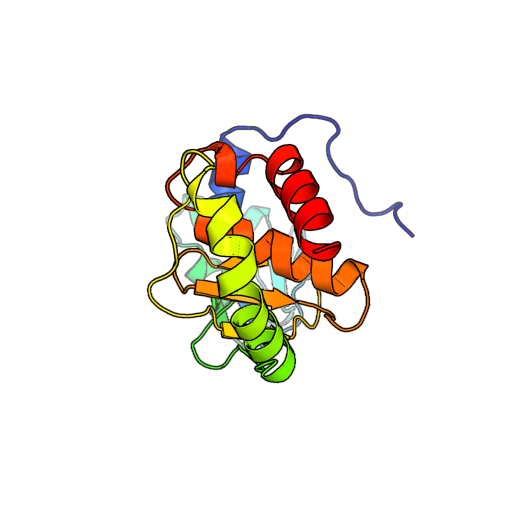A 1 105 ? -18.555 -5.182 15.902 1.00 90.75 105 ARG A C 1
ATOM 804 O O . ARG A 1 105 ? -19.721 -5.550 15.759 1.00 90.75 105 ARG A O 1
ATOM 811 N N . ARG A 1 106 ? -18.053 -4.100 15.309 1.00 92.81 106 ARG A N 1
ATOM 812 C CA . ARG A 1 106 ? -18.766 -3.285 14.329 1.00 92.81 106 ARG A CA 1
ATOM 813 C C . ARG A 1 106 ? -18.597 -3.855 12.923 1.00 92.81 106 ARG A C 1
ATOM 815 O O . ARG A 1 106 ? -19.596 -4.071 12.250 1.00 92.81 106 ARG A O 1
ATOM 822 N N . LEU A 1 107 ? -17.360 -4.129 12.515 1.00 95.19 107 LEU A N 1
ATOM 823 C CA . LEU A 1 107 ? -17.010 -4.594 11.174 1.00 95.19 107 LEU A CA 1
ATOM 824 C C . LEU A 1 107 ? -17.630 -5.949 10.829 1.00 95.19 107 LEU A C 1
ATOM 826 O O . LEU A 1 107 ? -18.067 -6.140 9.705 1.00 95.19 107 LEU A O 1
ATOM 830 N N . ARG A 1 108 ? -17.810 -6.848 11.803 1.00 95.56 108 ARG A N 1
ATOM 831 C CA . ARG A 1 108 ? -18.529 -8.121 11.608 1.00 95.56 108 ARG A CA 1
ATOM 832 C C . ARG A 1 108 ? -19.996 -7.959 11.189 1.00 95.56 108 ARG A C 1
ATOM 834 O O . ARG A 1 108 ? -20.615 -8.941 10.796 1.00 95.56 108 ARG A O 1
ATOM 841 N N . ARG A 1 109 ? -20.571 -6.757 11.303 1.00 93.38 109 ARG A N 1
ATOM 842 C CA . ARG A 1 109 ? -21.925 -6.441 10.815 1.00 93.38 109 ARG A CA 1
ATOM 843 C C . ARG A 1 109 ? -21.921 -5.920 9.377 1.00 93.38 109 ARG A C 1
ATOM 845 O O . ARG A 1 109 ? -22.987 -5.812 8.780 1.00 93.38 109 ARG A O 1
ATOM 852 N N . GLU A 1 110 ? -20.753 -5.586 8.837 1.00 94.56 110 GLU A N 1
ATOM 853 C CA . GLU A 1 110 ? -20.598 -5.118 7.467 1.00 94.56 110 GLU A CA 1
ATOM 854 C C . GLU A 1 110 ? -20.496 -6.304 6.507 1.00 94.56 110 GLU A C 1
ATOM 856 O O . GLU A 1 110 ? -19.712 -7.234 6.702 1.00 94.56 110 GLU A O 1
ATOM 861 N N . VAL A 1 111 ? -21.281 -6.263 5.430 1.00 93.50 111 VAL A N 1
ATOM 862 C CA . VAL A 1 111 ? -21.232 -7.287 4.381 1.00 93.50 111 VAL A CA 1
ATOM 863 C C . VAL A 1 111 ? -19.875 -7.245 3.684 1.00 93.50 111 VAL A C 1
ATOM 865 O O . VAL A 1 111 ? -19.439 -6.181 3.236 1.00 93.50 111 VAL A O 1
ATOM 868 N N . GLY A 1 112 ? -19.243 -8.414 3.567 1.00 92.81 112 GLY A N 1
ATOM 869 C CA . GLY A 1 112 ? -17.951 -8.579 2.904 1.00 92.81 112 GLY A CA 1
ATOM 870 C C . GLY A 1 112 ? -16.736 -8.358 3.801 1.00 92.81 112 GLY A C 1
ATOM 871 O O . GLY A 1 112 ? -15.624 -8.420 3.291 1.00 92.81 112 GLY A O 1
ATOM 872 N N . TYR A 1 113 ? -16.930 -8.098 5.098 1.00 96.31 113 TYR A N 1
ATOM 873 C CA . TYR A 1 113 ? -15.822 -8.035 6.044 1.00 96.31 113 TYR A CA 1
ATOM 874 C C . TYR A 1 113 ? -15.245 -9.431 6.294 1.00 96.31 113 TYR A C 1
ATOM 876 O O . TYR A 1 113 ? -15.959 -10.344 6.717 1.00 96.31 113 TYR A O 1
ATOM 884 N N . GLU A 1 114 ? -13.941 -9.562 6.094 1.00 94.06 114 GLU A N 1
ATOM 885 C CA . GLU A 1 114 ? -13.160 -10.762 6.350 1.00 94.06 114 GLU A CA 1
ATOM 886 C C . GLU A 1 114 ? -11.977 -10.391 7.264 1.00 94.06 114 GLU A C 1
ATOM 888 O O . GLU A 1 114 ? -11.108 -9.606 6.868 1.00 94.06 114 GLU A O 1
ATOM 893 N N . PRO A 1 115 ? -11.933 -10.888 8.515 1.00 91.81 115 PRO A N 1
ATOM 894 C CA . PRO A 1 115 ? -10.806 -10.619 9.396 1.00 91.81 115 PRO A CA 1
ATOM 895 C C . PRO A 1 115 ? -9.529 -11.241 8.821 1.00 91.81 115 PRO A C 1
ATOM 897 O O . PRO A 1 115 ? -9.555 -12.323 8.239 1.00 91.81 115 PRO A O 1
ATOM 900 N N . LEU A 1 116 ? -8.402 -10.556 9.001 1.00 91.31 116 LEU A N 1
ATOM 901 C CA . LEU A 1 116 ? -7.100 -11.077 8.593 1.00 91.31 116 LEU A CA 1
ATOM 902 C C . LEU A 1 116 ? -6.636 -12.151 9.583 1.00 91.31 116 LEU A C 1
ATOM 904 O O . LEU A 1 116 ? -6.746 -11.953 10.792 1.00 91.31 116 LEU A O 1
ATOM 908 N N . ASP A 1 117 ? -6.052 -13.241 9.078 1.00 88.31 117 ASP A N 1
ATOM 909 C CA . ASP A 1 117 ? -5.510 -14.327 9.914 1.00 88.31 117 ASP A CA 1
ATOM 910 C C . ASP A 1 117 ? -4.375 -13.857 10.840 1.00 88.31 117 ASP A C 1
ATOM 912 O O . ASP A 1 117 ? -4.152 -14.417 11.913 1.00 88.31 117 ASP A O 1
ATOM 916 N N . ALA A 1 118 ? -3.653 -12.814 10.423 1.00 88.56 118 ALA A N 1
ATOM 917 C CA . ALA A 1 118 ? -2.617 -12.151 11.199 1.00 88.56 118 ALA A CA 1
ATOM 918 C C . ALA A 1 118 ? -2.650 -10.632 10.948 1.00 88.56 118 ALA A C 1
ATOM 920 O O . ALA A 1 118 ? -3.042 -10.202 9.855 1.00 88.56 118 ALA A O 1
ATOM 921 N N . PRO A 1 119 ? -2.215 -9.805 11.920 1.00 88.56 119 PRO A N 1
ATOM 922 C CA . PRO A 1 119 ? -2.070 -8.369 11.712 1.00 88.56 119 PRO A CA 1
ATOM 923 C C . PRO A 1 119 ? -1.141 -8.063 10.527 1.00 88.56 119 PRO A C 1
ATOM 925 O O . PRO A 1 119 ? -0.122 -8.741 10.360 1.00 88.56 119 PRO A O 1
ATOM 928 N N . PRO A 1 120 ? -1.452 -7.042 9.710 1.00 93.75 120 PRO A N 1
ATOM 929 C CA . PRO A 1 120 ? -0.611 -6.689 8.582 1.00 93.75 120 PRO A CA 1
ATOM 930 C C . PRO A 1 120 ? 0.703 -6.061 9.049 1.00 93.75 120 PRO A C 1
ATOM 932 O O . PRO A 1 120 ? 0.762 -5.369 10.069 1.00 93.75 120 PRO A O 1
ATOM 935 N N . GLN A 1 121 ? 1.763 -6.247 8.265 1.00 93.44 121 GLN A N 1
ATOM 936 C CA . GLN A 1 121 ? 3.015 -5.530 8.495 1.00 93.44 121 GLN A CA 1
ATOM 937 C C . GLN A 1 121 ? 2.848 -4.068 8.059 1.00 93.44 121 GLN A C 1
ATOM 939 O O . GLN A 1 121 ? 2.445 -3.802 6.926 1.00 93.44 121 GLN A O 1
ATOM 944 N N . ILE A 1 122 ? 3.172 -3.123 8.943 1.00 96.19 122 ILE A N 1
ATOM 945 C CA . ILE A 1 122 ? 3.105 -1.687 8.643 1.00 96.19 122 ILE A CA 1
ATOM 946 C C . ILE A 1 122 ? 4.506 -1.180 8.304 1.00 96.19 122 ILE A C 1
ATOM 948 O O . ILE A 1 122 ? 5.433 -1.375 9.091 1.00 96.19 122 ILE A O 1
ATOM 952 N N . CYS A 1 123 ? 4.651 -0.534 7.150 1.00 93.56 123 CYS A N 1
ATOM 953 C CA . CYS A 1 123 ? 5.922 -0.108 6.571 1.00 93.56 123 CYS A CA 1
ATOM 954 C C . CYS A 1 123 ? 5.959 1.411 6.357 1.00 93.56 123 CYS A C 1
ATOM 956 O O . CYS A 1 123 ? 4.953 2.014 5.967 1.00 93.56 123 CYS A O 1
ATOM 958 N N . LEU A 1 124 ? 7.121 2.032 6.570 1.00 89.56 124 LEU A N 1
ATOM 959 C CA . LEU A 1 124 ? 7.341 3.445 6.270 1.00 89.56 124 LEU A CA 1
ATOM 960 C C . LEU A 1 124 ? 7.419 3.677 4.757 1.00 89.56 124 LEU A C 1
ATOM 962 O O . LEU A 1 124 ? 8.200 3.046 4.050 1.00 89.56 124 LEU A O 1
ATOM 966 N N . LEU A 1 125 ? 6.638 4.633 4.264 1.00 84.00 125 LEU A N 1
ATOM 967 C CA . LEU A 1 125 ? 6.615 5.072 2.877 1.00 84.00 125 LEU A CA 1
ATOM 968 C C . LEU A 1 125 ? 7.369 6.394 2.730 1.00 84.00 125 LEU A C 1
ATOM 970 O O . LEU A 1 125 ? 6.887 7.443 3.155 1.00 84.00 125 LEU A O 1
ATOM 974 N N . GLN A 1 126 ? 8.522 6.352 2.065 1.00 78.38 126 GLN A N 1
ATOM 975 C CA . GLN A 1 126 ? 9.362 7.537 1.850 1.00 78.38 126 GLN A CA 1
ATOM 976 C C . GLN A 1 126 ? 8.748 8.534 0.849 1.00 78.38 126 GLN A C 1
ATOM 978 O O . GLN A 1 126 ? 8.920 9.744 0.984 1.00 78.38 126 GLN A O 1
ATOM 983 N N . ALA A 1 127 ? 8.016 8.050 -0.162 1.00 71.38 127 ALA A N 1
ATOM 984 C CA . ALA A 1 127 ? 7.380 8.889 -1.176 1.00 71.38 127 ALA A CA 1
ATOM 985 C C . ALA A 1 127 ? 6.146 8.213 -1.793 1.00 71.38 127 ALA A C 1
ATOM 987 O O . ALA A 1 127 ? 6.068 6.989 -1.857 1.00 71.38 127 ALA A O 1
ATOM 988 N N . GLY A 1 128 ? 5.210 9.021 -2.299 1.00 75.25 128 GLY A N 1
ATOM 989 C CA . GLY A 1 128 ? 3.978 8.552 -2.939 1.00 75.25 128 GLY A CA 1
ATOM 990 C C . GLY A 1 128 ? 2.757 8.579 -2.018 1.00 75.25 128 GLY A C 1
ATOM 991 O O . GLY A 1 128 ? 2.701 9.343 -1.043 1.00 75.25 128 GLY A O 1
ATOM 992 N N . THR A 1 129 ? 1.753 7.779 -2.373 1.00 80.50 129 THR A N 1
ATOM 993 C CA . THR A 1 129 ? 0.498 7.646 -1.627 1.00 80.50 129 THR A CA 1
ATOM 994 C C . THR A 1 129 ? 0.518 6.392 -0.752 1.00 80.50 129 THR A C 1
ATOM 996 O O . THR A 1 129 ? 1.003 5.346 -1.204 1.00 80.50 129 THR A O 1
ATOM 999 N N . PRO A 1 130 ? 0.002 6.485 0.487 1.00 88.50 130 PRO A N 1
ATOM 1000 C CA . PRO A 1 130 ? -0.330 5.316 1.292 1.00 88.50 130 PRO A CA 1
ATOM 1001 C C . PRO A 1 130 ? -1.114 4.281 0.482 1.00 88.50 130 PRO A C 1
ATOM 1003 O O . PRO A 1 130 ? -1.839 4.654 -0.440 1.00 88.50 130 PRO A O 1
ATOM 1006 N N . HIS A 1 131 ? -0.855 3.002 0.747 1.00 91.56 131 HIS A N 1
ATOM 1007 C CA . HIS A 1 131 ? -1.525 1.900 0.058 1.00 91.56 131 HIS A CA 1
ATOM 1008 C C . HIS A 1 131 ? -1.387 0.580 0.827 1.00 91.56 131 HIS A C 1
ATOM 1010 O O . HIS A 1 131 ? -0.374 0.322 1.493 1.00 91.56 131 HIS A O 1
ATOM 1016 N N . ALA A 1 132 ? -2.374 -0.292 0.654 1.00 90.88 132 ALA A N 1
ATOM 1017 C CA . ALA A 1 132 ? -2.345 -1.684 1.068 1.00 90.88 132 ALA A CA 1
ATOM 1018 C C . ALA A 1 132 ? -1.855 -2.623 -0.051 1.00 90.88 132 ALA A C 1
ATOM 1020 O O . ALA A 1 132 ? -2.307 -2.570 -1.194 1.00 90.88 132 ALA A O 1
ATOM 1021 N N . ASP A 1 133 ? -0.969 -3.558 0.295 1.00 87.75 133 ASP A N 1
ATOM 1022 C CA . ASP A 1 133 ? -0.635 -4.716 -0.535 1.00 87.75 133 ASP A CA 1
ATOM 1023 C C . ASP A 1 133 ? -1.506 -5.908 -0.123 1.00 87.75 133 ASP A C 1
ATOM 1025 O O . ASP A 1 133 ? -1.231 -6.598 0.865 1.00 87.75 133 ASP A O 1
ATOM 1029 N N . LEU A 1 134 ? -2.554 -6.160 -0.910 1.00 84.56 134 LEU A N 1
ATOM 1030 C CA . LEU A 1 134 ? -3.540 -7.210 -0.640 1.00 84.56 134 LEU A CA 1
ATOM 1031 C C . LEU A 1 134 ? -2.955 -8.630 -0.666 1.00 84.56 134 LEU A C 1
ATOM 1033 O O . LEU A 1 134 ? -3.503 -9.526 -0.023 1.00 84.56 134 LEU A O 1
ATOM 1037 N N . ARG A 1 135 ? -1.868 -8.860 -1.419 1.00 82.31 135 ARG A N 1
ATOM 1038 C CA . ARG A 1 135 ? -1.269 -10.197 -1.574 1.00 82.31 135 ARG A CA 1
ATOM 1039 C C . ARG A 1 135 ? -0.367 -10.547 -0.402 1.00 82.31 135 ARG A C 1
ATOM 1041 O O . ARG A 1 135 ? -0.274 -11.715 -0.040 1.00 82.31 135 ARG A O 1
ATOM 1048 N N . ARG A 1 136 ? 0.321 -9.548 0.150 1.00 81.69 136 ARG A N 1
ATOM 1049 C CA . ARG A 1 136 ? 1.319 -9.730 1.213 1.00 81.69 136 ARG A CA 1
ATOM 1050 C C . ARG A 1 136 ? 0.835 -9.286 2.587 1.00 81.69 136 ARG A C 1
ATOM 1052 O O . ARG A 1 136 ? 1.596 -9.403 3.542 1.00 81.69 136 ARG A O 1
ATOM 1059 N N . SER A 1 137 ? -0.394 -8.776 2.684 1.00 89.50 137 SER A N 1
ATOM 1060 C CA . SER A 1 137 ? -0.960 -8.211 3.913 1.00 89.50 137 SER A CA 1
ATOM 1061 C C . SER A 1 137 ? -0.025 -7.164 4.526 1.00 89.50 137 SER A C 1
ATOM 1063 O O . SER A 1 137 ? 0.383 -7.266 5.683 1.00 89.50 137 SER A O 1
ATOM 1065 N N . ARG A 1 138 ? 0.357 -6.167 3.721 1.00 91.88 138 ARG A N 1
ATOM 1066 C CA . ARG A 1 138 ? 1.202 -5.045 4.158 1.00 91.88 138 ARG A CA 1
ATOM 1067 C C . ARG A 1 138 ? 0.497 -3.718 3.944 1.00 91.88 138 ARG A C 1
ATOM 1069 O O . ARG A 1 138 ? -0.273 -3.582 3.000 1.00 91.88 138 ARG A O 1
ATOM 1076 N N . ILE A 1 139 ? 0.802 -2.741 4.785 1.00 94.94 139 ILE A N 1
ATOM 1077 C CA . ILE A 1 139 ? 0.311 -1.366 4.662 1.00 94.94 139 ILE A CA 1
ATOM 1078 C C . ILE A 1 139 ? 1.509 -0.425 4.646 1.00 94.94 139 ILE A C 1
ATOM 1080 O O . ILE A 1 139 ? 2.387 -0.526 5.501 1.00 94.94 139 ILE A O 1
ATOM 1084 N N . TRP A 1 140 ? 1.524 0.515 3.708 1.00 92.12 140 TRP A N 1
ATOM 1085 C CA . TRP A 1 140 ? 2.554 1.543 3.593 1.00 92.12 140 TRP A CA 1
ATOM 1086 C C . TRP A 1 140 ? 2.009 2.904 4.010 1.00 92.12 140 TRP A C 1
ATOM 1088 O O . TRP A 1 140 ? 1.014 3.363 3.455 1.00 92.12 140 TRP A O 1
ATOM 1098 N N . LEU A 1 141 ? 2.675 3.573 4.954 1.00 92.25 141 LEU A N 1
ATOM 1099 C CA . LEU A 1 141 ? 2.261 4.875 5.490 1.00 92.25 141 LEU A CA 1
ATOM 1100 C C . LEU A 1 141 ? 3.412 5.867 5.515 1.00 92.25 141 LEU A C 1
ATOM 1102 O O . LEU A 1 141 ? 4.541 5.502 5.818 1.00 92.25 141 LEU A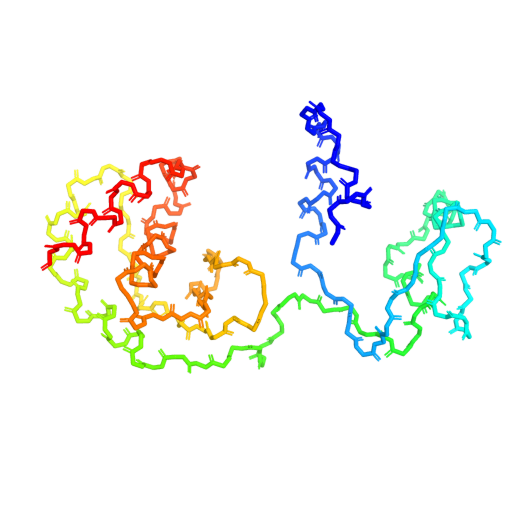 O 1
ATOM 1106 N N . ARG A 1 142 ? 3.115 7.151 5.303 1.00 87.31 142 ARG A N 1
ATOM 1107 C CA . ARG A 1 142 ? 4.102 8.226 5.514 1.00 87.31 142 ARG A CA 1
ATOM 1108 C C . ARG A 1 142 ? 4.252 8.587 6.990 1.00 87.31 142 ARG A C 1
ATOM 1110 O O . ARG A 1 142 ? 5.351 8.834 7.468 1.00 87.31 142 ARG A O 1
ATOM 1117 N N . GLU A 1 143 ? 3.131 8.645 7.701 1.00 88.12 143 GLU A N 1
ATOM 1118 C CA . GLU A 1 143 ? 3.047 8.971 9.123 1.00 88.12 143 GLU A CA 1
ATOM 1119 C C . GLU A 1 143 ? 1.760 8.370 9.710 1.00 88.12 143 GLU A C 1
ATOM 1121 O O . GLU A 1 143 ? 0.836 8.046 8.964 1.00 88.12 143 GLU A O 1
ATOM 1126 N N . TRP A 1 144 ? 1.703 8.195 11.031 1.00 92.19 144 TRP A N 1
ATOM 1127 C CA . TRP A 1 144 ? 0.538 7.628 11.730 1.00 92.19 144 TRP A CA 1
ATOM 1128 C C . TRP A 1 144 ? 0.223 8.332 13.063 1.00 92.19 144 TRP A C 1
ATOM 1130 O O . TRP A 1 144 ? -0.662 7.914 13.811 1.00 92.19 144 TRP A O 1
ATOM 1140 N N . HIS A 1 145 ? 0.966 9.383 13.409 1.00 91.44 145 HIS A N 1
ATOM 1141 C CA . HIS A 1 145 ? 0.841 10.024 14.718 1.00 91.44 145 HIS A CA 1
ATOM 1142 C C . HIS A 1 145 ? -0.341 10.991 14.748 1.00 91.44 145 HIS A C 1
ATOM 1144 O O . HIS A 1 145 ? -0.987 11.123 15.794 1.00 91.44 145 HIS A O 1
ATOM 1150 N N . SER A 1 146 ? -0.631 11.641 13.617 1.00 94.56 146 SER A N 1
ATOM 1151 C CA . SER A 1 146 ? -1.759 12.557 13.484 1.00 94.56 146 SER A CA 1
ATOM 1152 C C . SER A 1 146 ? -3.092 11.802 13.385 1.00 94.56 146 SER A C 1
ATOM 1154 O O . SER A 1 146 ? -3.134 10.595 13.134 1.00 94.56 146 SER A O 1
ATOM 1156 N N . ARG A 1 147 ? -4.216 12.509 13.565 1.00 95.00 147 ARG A N 1
ATOM 1157 C CA . ARG A 1 147 ? -5.540 11.921 13.307 1.00 95.00 147 ARG A CA 1
ATOM 1158 C C . ARG A 1 147 ? -5.671 11.486 11.844 1.00 95.00 147 ARG A C 1
ATOM 1160 O O . ARG A 1 147 ? -6.183 10.402 11.600 1.00 95.00 147 ARG A O 1
ATOM 1167 N N . GLU A 1 148 ? -5.187 12.288 10.898 1.00 95.19 148 GLU A N 1
ATOM 1168 C CA . GLU A 1 148 ? -5.238 11.966 9.464 1.00 95.19 148 GLU A CA 1
ATOM 1169 C C . GLU A 1 148 ? -4.398 10.729 9.129 1.00 95.19 148 GLU A C 1
ATOM 1171 O O . 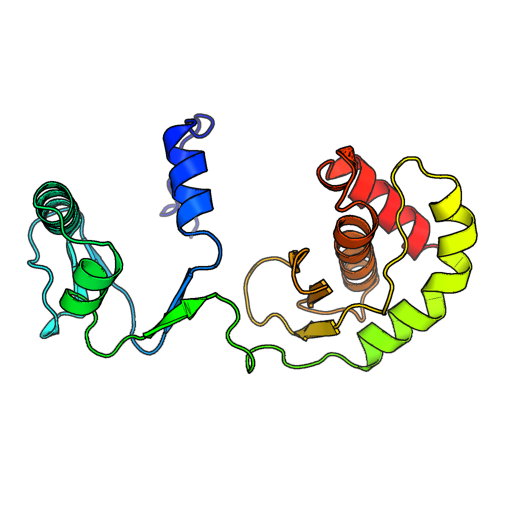GLU A 1 148 ? -4.865 9.842 8.416 1.00 95.19 148 GLU A O 1
ATOM 1176 N N . GLY A 1 149 ? -3.204 10.605 9.712 1.00 95.12 149 GLY A N 1
ATOM 1177 C CA . GLY A 1 149 ? -2.356 9.421 9.572 1.00 95.12 149 GLY A CA 1
ATOM 1178 C C . GLY A 1 149 ? -3.013 8.158 10.135 1.00 95.12 149 GLY A C 1
ATOM 1179 O O . GLY A 1 149 ? -2.934 7.091 9.529 1.00 95.12 149 GLY A O 1
ATOM 1180 N N . ARG A 1 150 ? -3.739 8.268 11.256 1.00 96.69 150 ARG A N 1
ATOM 1181 C CA . ARG A 1 150 ? -4.522 7.147 11.810 1.00 96.69 150 ARG A CA 1
ATOM 1182 C C . ARG A 1 150 ? -5.711 6.782 10.932 1.00 96.69 150 ARG A C 1
ATOM 1184 O O . ARG A 1 150 ? -5.940 5.598 10.723 1.00 96.69 150 ARG A O 1
ATOM 1191 N N . VAL A 1 151 ? -6.444 7.766 10.408 1.00 97.75 151 VAL A N 1
ATOM 1192 C CA . VAL A 1 151 ? -7.525 7.518 9.437 1.00 97.75 151 VAL A CA 1
ATOM 1193 C C . VAL A 1 151 ? -6.965 6.802 8.212 1.00 97.75 151 VAL A C 1
ATOM 1195 O O . VAL A 1 151 ? -7.522 5.790 7.813 1.00 97.75 151 VAL A O 1
ATOM 1198 N N . THR A 1 152 ? -5.821 7.249 7.694 1.00 97.62 152 THR A N 1
ATOM 1199 C CA . THR A 1 152 ? -5.122 6.602 6.575 1.00 97.62 152 THR A CA 1
ATOM 1200 C C . THR A 1 152 ? -4.770 5.145 6.900 1.00 97.62 152 THR A C 1
ATOM 1202 O O . THR A 1 152 ? -5.070 4.252 6.122 1.00 97.62 152 THR A O 1
ATOM 1205 N N . LEU A 1 153 ? -4.190 4.859 8.072 1.00 97.94 153 LEU A N 1
ATOM 1206 C CA . LEU A 1 153 ? -3.911 3.479 8.497 1.00 97.94 153 LEU A CA 1
ATOM 1207 C C . LEU A 1 153 ? -5.177 2.615 8.519 1.00 97.94 153 LEU A C 1
ATOM 1209 O O . LEU A 1 153 ? -5.164 1.477 8.055 1.00 97.94 153 LEU A O 1
ATOM 1213 N N . ILE A 1 154 ? -6.276 3.156 9.041 1.00 98.06 154 ILE A N 1
ATOM 1214 C CA . ILE A 1 154 ? -7.554 2.445 9.068 1.00 98.06 154 ILE A CA 1
ATOM 1215 C C . ILE A 1 154 ? -8.062 2.206 7.648 1.00 98.06 154 ILE A C 1
ATOM 1217 O O . ILE A 1 154 ? -8.475 1.094 7.343 1.00 98.06 154 ILE A O 1
ATOM 1221 N N . HIS A 1 155 ? -8.008 3.224 6.792 1.00 98.25 155 HIS A N 1
ATOM 1222 C CA . HIS A 1 155 ? -8.410 3.165 5.392 1.00 98.25 155 HIS A CA 1
ATOM 1223 C C . HIS A 1 155 ? -7.706 2.004 4.674 1.00 98.25 155 HIS A C 1
ATOM 1225 O O . HIS A 1 155 ? -8.360 1.101 4.153 1.00 98.25 155 HIS A O 1
ATOM 1231 N N . GLU A 1 156 ? -6.377 1.938 4.768 1.00 97.62 156 GLU A N 1
ATOM 1232 C CA . GLU A 1 156 ? -5.602 0.856 4.154 1.00 97.62 156 GLU A CA 1
ATOM 1233 C C . GLU A 1 156 ? -5.893 -0.519 4.771 1.00 97.62 156 GLU A C 1
ATOM 1235 O O . GLU A 1 156 ? -5.961 -1.531 4.070 1.00 97.62 156 GLU A O 1
ATOM 1240 N N . TYR A 1 157 ? -6.116 -0.585 6.085 1.00 97.62 157 TYR A N 1
ATOM 1241 C CA . TYR A 1 157 ? -6.547 -1.825 6.730 1.00 97.62 157 TYR A CA 1
ATOM 1242 C C . TYR A 1 157 ? -7.903 -2.306 6.195 1.00 97.62 157 TYR A C 1
ATOM 1244 O O . TYR A 1 157 ? -8.087 -3.506 5.986 1.00 97.62 157 TYR A O 1
ATOM 1252 N N . LEU A 1 158 ? -8.849 -1.401 5.943 1.00 97.50 158 LEU A N 1
ATOM 1253 C CA . LEU A 1 158 ? -10.163 -1.764 5.418 1.00 97.50 158 LEU A CA 1
ATOM 1254 C C . LEU A 1 158 ? -10.063 -2.324 3.993 1.00 97.50 158 LEU A C 1
ATOM 1256 O O . LEU A 1 158 ? -10.745 -3.303 3.698 1.00 97.50 158 LEU A O 1
ATOM 1260 N N . HIS A 1 159 ? -9.165 -1.821 3.141 1.00 96.31 159 HIS A N 1
ATOM 1261 C CA . HIS A 1 159 ? -8.903 -2.464 1.846 1.00 96.31 159 HIS A CA 1
ATOM 1262 C C . HIS A 1 159 ? -8.454 -3.924 1.996 1.00 96.31 159 HIS A C 1
ATOM 1264 O O . HIS A 1 159 ? -8.902 -4.787 1.239 1.00 96.31 159 HIS A O 1
ATOM 1270 N N . LEU A 1 160 ? -7.622 -4.230 2.999 1.00 96.12 160 LEU A N 1
ATOM 1271 C CA . LEU A 1 160 ? -7.241 -5.612 3.306 1.00 96.12 160 LEU A CA 1
ATOM 1272 C C . LEU A 1 160 ? -8.430 -6.431 3.821 1.00 96.12 160 LEU A C 1
ATOM 1274 O O . LEU A 1 160 ? -8.642 -7.555 3.369 1.00 96.12 160 LEU A O 1
ATOM 1278 N N . ALA A 1 161 ? -9.212 -5.871 4.743 1.00 96.25 161 ALA A N 1
ATOM 1279 C CA . ALA A 1 161 ? -10.325 -6.563 5.385 1.00 96.25 161 ALA A CA 1
ATOM 1280 C C . ALA A 1 161 ? -11.538 -6.791 4.464 1.00 96.25 161 ALA A C 1
ATOM 1282 O O . ALA A 1 161 ? -12.358 -7.662 4.729 1.00 96.25 161 ALA A O 1
ATOM 1283 N N . PHE A 1 162 ? -11.664 -6.026 3.380 1.00 95.56 162 PHE A N 1
ATOM 1284 C CA . PHE A 1 162 ? -12.710 -6.188 2.365 1.00 95.56 162 PHE A CA 1
ATOM 1285 C C . PHE A 1 162 ? -12.153 -6.696 1.024 1.00 95.56 162 PHE A C 1
ATOM 1287 O O . PHE A 1 162 ? -12.832 -6.600 0.003 1.00 95.56 162 PHE A O 1
ATOM 1294 N N . ARG A 1 163 ? -10.932 -7.257 0.997 1.00 91.88 163 ARG A N 1
ATOM 1295 C CA . ARG A 1 163 ? -10.207 -7.637 -0.237 1.00 91.88 163 ARG A CA 1
ATOM 1296 C C . ARG A 1 163 ? -10.959 -8.602 -1.164 1.00 91.88 163 ARG A C 1
ATOM 1298 O O . ARG A 1 163 ? -10.675 -8.644 -2.359 1.00 91.88 16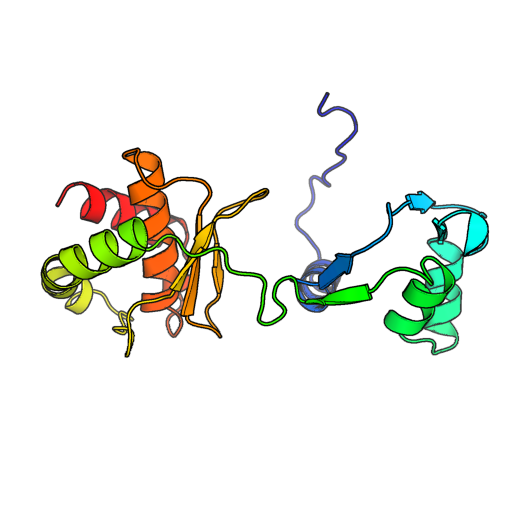3 ARG A O 1
ATOM 1305 N N . THR A 1 164 ? -11.885 -9.395 -0.627 1.00 89.38 164 THR A N 1
ATOM 1306 C CA . THR A 1 164 ? -12.686 -10.387 -1.365 1.00 89.38 164 THR A CA 1
ATOM 1307 C C . THR A 1 164 ? -14.059 -9.855 -1.793 1.00 89.38 164 THR A C 1
ATOM 1309 O O . THR A 1 164 ? -14.817 -10.568 -2.449 1.00 89.38 164 THR A O 1
ATOM 1312 N N . HIS A 1 165 ? -14.383 -8.597 -1.474 1.00 91.94 165 HIS A N 1
ATOM 1313 C CA . HIS A 1 165 ? -15.690 -7.994 -1.718 1.00 91.94 165 HIS A CA 1
ATOM 1314 C C . HIS A 1 165 ? -15.574 -6.673 -2.509 1.00 91.94 165 HIS A C 1
ATOM 1316 O O . HIS A 1 165 ? -14.668 -5.886 -2.247 1.00 91.94 165 HIS A O 1
ATOM 1322 N N . PRO A 1 166 ? -16.509 -6.341 -3.426 1.00 89.19 166 PRO A N 1
ATOM 1323 C CA . PRO A 1 166 ? -16.448 -5.100 -4.215 1.00 89.19 166 PRO A CA 1
ATOM 1324 C C . PRO A 1 166 ? -16.375 -3.805 -3.392 1.00 89.19 166 PRO A C 1
ATOM 1326 O O . PRO A 1 166 ? -15.791 -2.827 -3.842 1.00 89.19 166 PRO A O 1
ATOM 1329 N N . ARG A 1 167 ? -16.916 -3.810 -2.165 1.00 86.50 167 ARG A N 1
ATOM 1330 C CA . ARG A 1 167 ? -16.792 -2.685 -1.213 1.00 86.50 167 ARG A CA 1
ATOM 1331 C C . ARG A 1 167 ? -15.342 -2.340 -0.877 1.00 86.50 167 ARG A C 1
ATOM 1333 O O . ARG A 1 167 ? -15.062 -1.187 -0.594 1.00 86.50 167 ARG A O 1
ATOM 1340 N N . GLY A 1 168 ? -14.427 -3.307 -0.950 1.00 85.94 168 GLY A N 1
ATOM 1341 C CA . GLY A 1 168 ? -12.998 -3.064 -0.779 1.00 85.94 168 GLY A CA 1
ATOM 1342 C C . GLY A 1 168 ? -12.381 -2.192 -1.876 1.00 85.94 168 GLY A C 1
ATOM 1343 O O . GLY A 1 168 ? -11.230 -1.810 -1.732 1.00 85.94 168 GLY A O 1
ATOM 1344 N N . GLN A 1 169 ? -13.107 -1.883 -2.957 1.00 86.19 169 GLN A N 1
ATOM 1345 C CA . GLN A 1 169 ? -12.689 -0.957 -4.021 1.00 86.19 169 GLN A CA 1
ATOM 1346 C C . GLN A 1 169 ? -13.540 0.327 -4.055 1.00 86.19 169 GLN A C 1
ATOM 1348 O O . GLN A 1 169 ? -13.361 1.156 -4.945 1.00 86.19 169 GLN A O 1
ATOM 1353 N N . ASP A 1 170 ? -14.496 0.484 -3.131 1.00 91.25 170 ASP A N 1
ATOM 1354 C CA . ASP A 1 170 ? -15.307 1.697 -3.019 1.00 91.25 170 ASP A CA 1
ATOM 1355 C C . ASP A 1 170 ? -14.655 2.665 -2.027 1.00 91.25 170 ASP A C 1
ATOM 1357 O O . ASP A 1 170 ? -14.875 2.606 -0.817 1.00 91.25 170 ASP A O 1
ATOM 1361 N N . GLU A 1 171 ? -13.845 3.571 -2.566 1.00 90.75 171 GLU A N 1
ATOM 1362 C CA . GLU A 1 171 ? -13.091 4.574 -1.808 1.00 90.75 171 GLU A CA 1
ATOM 1363 C C . GLU A 1 171 ? -13.972 5.432 -0.885 1.00 90.75 171 GLU A C 1
ATOM 1365 O O . GLU A 1 171 ? -13.548 5.810 0.207 1.00 90.75 171 GLU A O 1
ATOM 1370 N N . ASN A 1 172 ? -15.219 5.728 -1.276 1.00 93.81 172 ASN A N 1
ATOM 1371 C CA . ASN A 1 172 ? -16.106 6.567 -0.465 1.00 93.81 172 ASN A CA 1
ATOM 1372 C C . ASN A 1 172 ? -16.621 5.812 0.762 1.00 93.81 172 ASN A C 1
ATOM 1374 O O . ASN A 1 172 ? -16.740 6.381 1.852 1.00 93.81 172 ASN A O 1
ATOM 1378 N N . ASP A 1 173 ? -16.960 4.536 0.580 1.00 92.69 173 ASP A N 1
ATOM 1379 C CA . ASP A 1 173 ? -17.405 3.673 1.667 1.00 92.69 173 ASP A CA 1
ATOM 1380 C C . ASP A 1 173 ? -16.256 3.367 2.635 1.00 92.69 173 ASP A C 1
ATOM 1382 O O . ASP A 1 173 ? -16.450 3.460 3.853 1.00 92.69 173 ASP A O 1
ATOM 1386 N N . ILE A 1 174 ? -15.065 3.075 2.103 1.00 96.06 174 ILE A N 1
ATOM 1387 C CA . ILE A 1 174 ? -13.848 2.824 2.883 1.00 96.06 174 ILE A CA 1
ATOM 1388 C C . ILE A 1 174 ? -13.454 4.062 3.693 1.00 96.06 174 ILE A C 1
ATOM 1390 O O . ILE A 1 174 ? -13.304 3.961 4.912 1.00 96.06 174 ILE A O 1
ATOM 1394 N N . GLU A 1 175 ? -13.381 5.241 3.069 1.00 96.75 175 GLU A N 1
ATOM 1395 C CA . GLU A 1 175 ? -13.019 6.487 3.754 1.00 96.75 175 GLU A CA 1
ATOM 1396 C C . GLU A 1 175 ? -14.017 6.842 4.862 1.00 96.75 175 GLU A C 1
ATOM 1398 O O . GLU A 1 175 ? -13.636 7.155 5.995 1.00 96.75 175 GLU A O 1
ATOM 1403 N N . ARG A 1 176 ? -15.323 6.736 4.579 1.00 96.31 176 ARG A N 1
ATOM 1404 C CA . ARG A 1 176 ? -16.367 7.005 5.576 1.00 96.31 176 ARG A CA 1
ATOM 1405 C C . ARG A 1 176 ? -16.240 6.072 6.778 1.00 96.31 176 ARG A C 1
ATOM 1407 O O . ARG A 1 176 ? -16.366 6.523 7.919 1.00 96.31 176 ARG A O 1
ATOM 1414 N N . LEU A 1 177 ? -16.013 4.782 6.539 1.00 96.38 177 LEU A N 1
ATOM 1415 C CA . LEU A 1 177 ? -15.848 3.803 7.607 1.00 96.38 177 LEU A CA 1
ATOM 1416 C C . LEU A 1 177 ? -14.554 4.056 8.394 1.00 96.38 177 LEU A C 1
ATOM 1418 O O . LEU A 1 177 ? -14.581 3.991 9.623 1.00 96.38 177 LEU A O 1
ATOM 1422 N N . ALA A 1 178 ? -13.463 4.432 7.723 1.00 97.50 178 ALA A N 1
ATOM 1423 C CA . ALA A 1 178 ? -12.194 4.770 8.358 1.00 97.50 178 ALA A CA 1
ATOM 1424 C C . ALA A 1 178 ? -12.321 5.950 9.332 1.00 97.50 178 ALA A C 1
ATOM 1426 O O . ALA A 1 178 ? -11.923 5.837 10.494 1.00 97.50 178 ALA A O 1
ATOM 1427 N N . GLN A 1 179 ? -12.959 7.043 8.902 1.00 97.38 179 GLN A N 1
ATOM 1428 C CA . GLN A 1 179 ? -13.247 8.202 9.757 1.00 97.38 179 GLN A CA 1
ATOM 1429 C C . GLN A 1 179 ? -14.061 7.802 10.993 1.00 97.38 179 GLN A C 1
ATOM 1431 O O . GLN A 1 179 ? -13.721 8.155 12.119 1.00 97.38 179 GLN A O 1
ATOM 1436 N N . GLN A 1 180 ? -15.112 7.004 10.798 1.00 95.38 180 GLN A N 1
ATOM 1437 C CA . GLN A 1 180 ? -15.988 6.582 11.888 1.00 95.38 180 GLN A CA 1
ATOM 1438 C C . GLN A 1 180 ? -15.299 5.656 12.898 1.00 95.38 180 GLN A C 1
ATOM 1440 O O . GLN A 1 180 ? -15.682 5.646 14.067 1.00 95.38 180 GLN A O 1
ATOM 1445 N N . LEU A 1 181 ? -14.330 4.848 12.463 1.00 95.94 181 LEU A N 1
ATOM 1446 C CA . LEU A 1 181 ? -13.537 3.993 13.348 1.00 95.94 181 LEU A CA 1
ATOM 1447 C C . LEU A 1 181 ? -12.454 4.785 14.090 1.00 95.94 181 LEU A C 1
ATOM 1449 O O . LEU A 1 181 ? -12.179 4.476 15.252 1.00 95.94 181 LEU A O 1
ATOM 1453 N N . ALA A 1 182 ? -11.881 5.816 13.462 1.00 92.75 182 ALA A N 1
ATOM 1454 C CA . ALA A 1 182 ? -10.870 6.678 14.077 1.00 92.75 182 ALA A CA 1
ATOM 1455 C C . ALA A 1 182 ? -11.391 7.402 15.329 1.00 92.75 182 ALA A C 1
ATOM 1457 O O . ALA A 1 182 ? -10.635 7.611 16.278 1.00 92.75 182 ALA A O 1
ATOM 1458 N N . ASP A 1 183 ? -12.685 7.724 15.349 1.00 84.25 183 ASP A N 1
ATOM 1459 C CA . ASP A 1 183 ? -13.349 8.406 16.464 1.00 84.25 183 ASP A CA 1
ATOM 1460 C C . ASP A 1 183 ? -13.889 7.433 17.540 1.00 84.25 183 ASP A C 1
ATOM 1462 O O . ASP A 1 183 ? -14.559 7.856 18.486 1.00 84.25 183 ASP A O 1
ATOM 1466 N N . THR A 1 184 ? -13.593 6.128 17.424 1.00 80.94 184 THR A N 1
ATOM 1467 C CA . THR A 1 184 ? -13.932 5.102 18.430 1.00 80.94 184 THR A CA 1
ATOM 1468 C C . THR A 1 184 ? -12.710 4.629 19.208 1.00 80.94 184 THR A C 1
ATOM 1470 O O . THR A 1 184 ? -12.648 4.947 20.415 1.00 80.94 184 THR A O 1
#

Radius of gyration: 20.53 Å; chains: 1; bounding box: 48×39×54 Å

pLDDT: mean 84.26, std 12.98, range [41.53, 98.25]

Foldseek 3Di:
DCVPPDDPPDDDDPVRVVVCVVCPQKDKDDDDAAEDADDDPLACVVLYQHPVNLVVCVVVPDDPVVSNCSNHVRIDTDGNDDPPQFPFDVVLQVVCVVLCVVVVVVQVVDPQFADDPDGATEGEDPDDDWAADLVRRYTYFPDQPDLVNQLSSQLRVLLNRNVVDCCSVVSVSSSVSSNVSSVD

Sequence (184 aa):
DSRAQRVSPRPPSERARVAAAFTAGWVLRGTPVRYALERGEANAEAQLLGWRESVAASRAGQGVDAVLRQAFPAATLAGWQSDGDCEPLPLAAQWLTDRLPRWERRLRREVGYEPLDAPPQICLLQAGTPHADLRRSRIWLREWHSREGRVTLIHEYLHLAFRTHPRGQDENDIERLAQQLADT

Secondary structure (DSSP, 8-state):
-GGG----SSPPPHHHHHHHHHTTTEEEESS--EEESS----BTTTTEEEHHHHHHHHHTT--HHHHHHHH-TT-EEEES--TT---B-HHHHHHHHHHHHHHHHHHTTSTT----SSPPEEEE-SSS--EEETTTTEEEES--SSHHHHHHHHHHHHHHHTTTSGGGG-HHHHHHHHHHHHT-